Protein AF-A0A480AXV6-F1 (afdb_monomer_lite)

pLDDT: mean 83.49, std 10.88, range [46.16, 96.94]

Radius of gyration: 27.89 Å; chains: 1; bounding box: 75×46×73 Å

Organism: NCBI:txid2315236

Sequence (297 aa):
MNGQPFQVNIETGLTHLRSVLLRDGQALAQDGTALSGTLADHRNHRLQAVLPDGALLEVEAGYAGWWTTAIAVRVDGVLVHESHPGRTIAWPMLAGKGPVTPEALQQLREQEQRDRAQWLRNKPSLIVDIALGLLFFIVSKATGSLTTAALVGAAAGLAVVVVQRFVKLDLLGGLALFGVCTLLLSAGFSLYFEDERMVQLKGSILGTLVAAVILLDALLNRGRYFGARLARYMVGMPVDPQRLALGLAVMGLCMAGLNLLATQLLSKDHWLVYTTFVDAPLALLLMLGVFRFARSG

InterPro domains:
  IPR006008 Inner membrane-spanning protein YciB [PF04279] (128-289)

Foldseek 3Di:
DPPFDKDWDWDDDPFKIKIFIDTPNDTQFIDMFTCDDPRRDFAWTWGWHQDPVRWIKIKTKADQEPVHIWIWIDTNNHTDDIPDPPGDGGDHVCRVPPDCDPVNVVVVVVLVVVLVVLCVQCVLQVVLLVVLVVQLVVQCVVVVDNQRSLVVSQVSLVVVVVVCVVDPGDNNLVPSNVVSVLSNVLSVQVVVDPDPLSVLLSLLVSLLVVLVVLCCCLPVVVQVRPLVSVVSVVRPFAFRSSLLSNLSSVLSNVLSVVSVCCSVPDDPVVSVVCVPPPSVVVSVVSVVVSSVRGGDD

Structure (mmCIF, N/CA/C/O backbone):
data_AF-A0A480AXV6-F1
#
_entry.id   AF-A0A480AXV6-F1
#
loop_
_atom_site.group_PDB
_atom_site.id
_atom_site.type_symbol
_atom_site.label_atom_id
_atom_site.label_alt_id
_atom_site.label_comp_id
_atom_site.label_asym_id
_atom_site.label_entity_id
_atom_site.label_seq_id
_atom_site.pdbx_PDB_ins_code
_atom_site.Cartn_x
_atom_site.Cartn_y
_atom_site.Cartn_z
_atom_site.occupancy
_atom_site.B_iso_or_equiv
_atom_site.auth_seq_id
_atom_site.auth_comp_id
_atom_site.auth_asym_id
_atom_site.auth_atom_id
_atom_site.pdbx_PDB_model_num
ATOM 1 N N . MET A 1 1 ? -48.833 15.257 33.073 1.00 47.19 1 MET A N 1
ATOM 2 C CA . MET A 1 1 ? -47.462 15.404 32.542 1.00 47.19 1 MET A CA 1
ATOM 3 C C . MET A 1 1 ? -47.416 16.677 31.715 1.00 47.19 1 MET A C 1
ATOM 5 O O . MET A 1 1 ? -48.018 16.715 30.651 1.00 47.19 1 MET A O 1
ATOM 9 N N . ASN A 1 2 ? -46.806 17.744 32.236 1.00 48.66 2 ASN A N 1
ATOM 10 C CA . ASN A 1 2 ? -46.629 18.989 31.484 1.00 48.66 2 ASN A CA 1
ATOM 11 C C . ASN A 1 2 ? -45.620 18.708 30.364 1.00 48.66 2 ASN A C 1
ATOM 13 O O . ASN A 1 2 ? -44.460 18.440 30.659 1.00 48.66 2 ASN A O 1
ATOM 17 N N . GLY A 1 3 ? -46.092 18.676 29.113 1.00 60.88 3 GLY A N 1
ATOM 18 C CA . GLY A 1 3 ? -45.361 18.231 27.920 1.00 60.88 3 GLY A CA 1
ATOM 19 C C . GLY A 1 3 ? -44.205 19.142 27.511 1.00 60.88 3 GLY A C 1
ATOM 20 O O . GLY A 1 3 ? -44.250 19.758 26.452 1.00 60.88 3 GLY A O 1
ATOM 21 N N . GLN A 1 4 ? -43.180 19.244 28.353 1.00 71.06 4 GLN A N 1
ATOM 22 C CA . GLN A 1 4 ? -41.954 19.955 28.018 1.00 71.06 4 GLN A CA 1
ATOM 23 C C . GLN A 1 4 ? -41.093 19.111 27.067 1.00 71.06 4 GLN A C 1
ATOM 25 O O . GLN A 1 4 ? -40.867 17.928 27.344 1.00 71.06 4 GLN A O 1
ATOM 30 N N . PRO A 1 5 ? -40.622 19.686 25.947 1.00 84.62 5 PRO A N 1
ATOM 31 C CA . PRO A 1 5 ? -39.850 18.951 24.960 1.00 84.62 5 PRO A CA 1
ATOM 32 C C . PRO A 1 5 ? -38.419 18.704 25.452 1.00 84.62 5 PRO A C 1
ATOM 34 O O . PRO A 1 5 ? -37.713 19.620 25.875 1.00 84.62 5 PRO A O 1
ATOM 37 N N . PHE A 1 6 ? -37.977 17.455 25.336 1.00 89.81 6 PHE A N 1
ATOM 38 C CA . PHE A 1 6 ? -36.568 17.083 25.436 1.00 89.81 6 PHE A CA 1
ATOM 39 C C . PHE A 1 6 ? -35.975 16.995 24.032 1.00 89.81 6 PHE A C 1
ATOM 41 O O . PHE A 1 6 ? -36.642 16.554 23.096 1.00 89.81 6 PHE A O 1
ATOM 48 N N . GLN A 1 7 ? -34.711 17.384 23.891 1.00 92.12 7 GLN A N 1
ATOM 49 C CA . GLN A 1 7 ? -33.986 17.319 22.626 1.00 92.12 7 GLN A CA 1
ATOM 50 C C . GLN A 1 7 ? -32.656 16.598 22.825 1.00 92.12 7 GLN A C 1
ATOM 52 O O . GLN A 1 7 ? -31.937 16.854 23.786 1.00 92.12 7 GLN A O 1
ATOM 57 N N . VAL A 1 8 ? -32.313 15.706 21.898 1.00 92.50 8 VAL A N 1
ATOM 58 C CA . VAL A 1 8 ? -31.016 15.025 21.875 1.00 92.50 8 VAL A CA 1
ATOM 59 C C . VAL A 1 8 ? -30.268 15.495 20.642 1.00 92.50 8 VAL A C 1
ATOM 61 O O . VAL A 1 8 ? -30.690 15.229 19.518 1.00 92.50 8 VAL A O 1
ATOM 64 N N . ASN A 1 9 ? -29.154 16.186 20.852 1.00 94.12 9 ASN A N 1
ATOM 65 C CA . ASN A 1 9 ? -28.273 16.607 19.771 1.00 94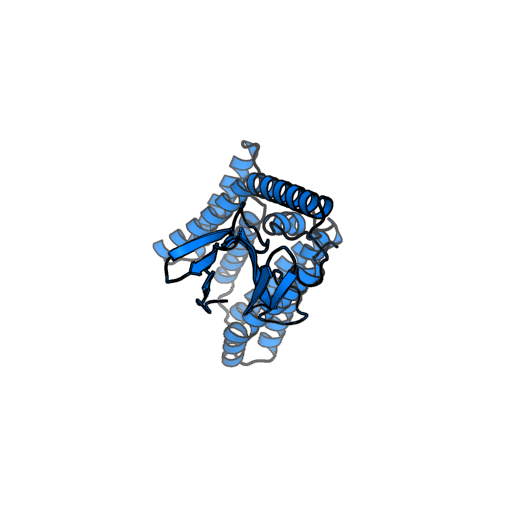.12 9 ASN A CA 1
ATOM 66 C C . ASN A 1 9 ? -27.121 15.620 19.655 1.00 94.12 9 ASN A C 1
ATOM 68 O O . ASN A 1 9 ? -26.453 15.344 20.649 1.00 94.12 9 ASN A O 1
ATOM 72 N N . ILE A 1 10 ? -26.888 15.103 18.449 1.00 91.12 10 ILE A N 1
ATOM 73 C CA . ILE A 1 10 ? -25.766 14.214 18.146 1.00 91.12 10 ILE A CA 1
ATOM 74 C C . ILE A 1 10 ? -24.879 14.911 17.119 1.00 91.12 10 ILE A C 1
ATOM 76 O O . ILE A 1 10 ? -25.276 15.122 15.977 1.00 91.12 10 ILE A O 1
ATOM 80 N N . GLU A 1 11 ? -23.679 15.275 17.544 1.00 89.88 11 GLU A N 1
ATOM 81 C CA . GLU A 1 11 ? -22.649 15.899 16.729 1.00 89.88 11 GLU A CA 1
ATOM 82 C C . GLU A 1 11 ? -21.649 14.830 16.288 1.00 89.88 11 GLU A C 1
ATOM 84 O O . GLU A 1 11 ? -21.099 14.098 17.112 1.00 89.88 11 GLU A O 1
ATOM 89 N N . THR A 1 12 ? -21.428 14.731 14.977 1.00 81.81 12 THR A N 1
ATOM 90 C CA . THR A 1 12 ? -20.484 13.778 14.385 1.00 81.81 12 THR A CA 1
ATOM 91 C C . THR A 1 12 ? -19.358 14.546 13.711 1.00 81.81 12 THR A C 1
ATOM 93 O O . THR A 1 12 ? -19.590 15.273 12.747 1.00 81.81 12 THR A O 1
ATOM 96 N N . GLY A 1 13 ? -18.139 14.377 14.214 1.00 78.31 13 GLY A N 1
ATOM 97 C CA . GLY A 1 13 ? -16.915 14.891 13.611 1.00 78.31 13 GLY A CA 1
ATOM 98 C C . GLY A 1 13 ? -16.083 13.776 12.978 1.00 78.31 13 GLY A C 1
ATOM 99 O O . GLY A 1 13 ? -16.328 12.591 13.184 1.00 78.31 13 GLY A O 1
ATOM 100 N N . LEU A 1 14 ? -15.033 14.153 12.241 1.00 71.75 14 LEU A N 1
ATOM 101 C CA . LEU A 1 14 ? -14.107 13.190 11.620 1.00 71.75 14 LEU A CA 1
ATOM 102 C C . LEU A 1 14 ? -13.395 12.283 12.639 1.00 71.75 14 LEU A C 1
ATOM 104 O O . LEU A 1 14 ? -12.962 11.187 12.297 1.00 71.75 14 LEU A O 1
ATOM 108 N N . THR A 1 15 ? -13.245 12.751 13.878 1.00 77.00 15 THR A N 1
ATOM 109 C CA . THR A 1 15 ? -12.453 12.090 14.926 1.00 77.00 15 THR A CA 1
ATOM 110 C C . THR A 1 15 ? -13.207 11.911 16.238 1.00 77.00 15 THR A C 1
ATOM 112 O O . THR A 1 15 ? -12.644 11.364 17.185 1.00 77.00 15 THR A O 1
ATOM 115 N N . HIS A 1 16 ? -14.460 12.358 16.328 1.00 81.50 16 HIS A N 1
ATOM 116 C CA . HIS A 1 16 ? -15.235 12.329 17.564 1.00 81.50 16 HIS A CA 1
ATOM 117 C C . HIS A 1 16 ? -16.732 12.211 17.287 1.00 81.50 16 HIS A C 1
ATOM 119 O O . HIS A 1 16 ? -17.224 12.645 16.248 1.00 81.50 16 HIS A O 1
ATOM 125 N N . LEU A 1 17 ? -17.450 11.663 18.256 1.00 88.31 17 LEU A N 1
ATOM 126 C CA . LEU A 1 17 ? -18.898 11.716 18.345 1.00 88.31 17 LEU A CA 1
ATOM 127 C C . LEU A 1 17 ? -19.244 12.360 19.684 1.00 88.31 17 LEU A C 1
ATOM 129 O O . LEU A 1 17 ? -18.652 12.017 20.707 1.00 88.31 17 LEU A O 1
ATOM 133 N N . ARG A 1 18 ? -20.223 13.258 19.708 1.00 91.88 18 ARG A N 1
ATOM 134 C CA . ARG A 1 18 ? -20.722 13.862 20.946 1.00 91.88 18 ARG A CA 1
ATOM 135 C C . ARG A 1 18 ? -22.238 13.839 20.956 1.00 91.88 18 ARG A C 1
ATOM 137 O O . ARG A 1 18 ? -22.873 14.099 19.940 1.00 91.88 18 ARG A O 1
ATOM 144 N N . SER A 1 19 ? -22.829 13.544 22.104 1.00 95.12 19 SER A N 1
ATOM 145 C CA . SER A 1 19 ? -24.269 13.647 22.309 1.00 95.12 19 SER A CA 1
ATOM 146 C C . SER A 1 19 ? -24.586 14.505 23.522 1.00 95.12 19 SER A C 1
ATOM 148 O O . SER A 1 19 ? -23.904 14.429 24.541 1.00 95.12 19 SER A O 1
ATOM 150 N N . VAL A 1 20 ? -25.621 15.333 23.404 1.00 95.88 20 VAL A N 1
ATOM 151 C CA . VAL A 1 20 ? -26.075 16.237 24.464 1.00 95.88 20 VAL A CA 1
ATOM 152 C C . VAL A 1 20 ? -27.585 16.111 24.609 1.00 95.88 20 VAL A C 1
ATOM 154 O O . VAL A 1 20 ? -28.316 16.245 23.627 1.00 95.88 20 VAL A O 1
ATOM 157 N N . LEU A 1 21 ? -28.042 15.862 25.835 1.00 95.50 21 LEU A N 1
ATOM 158 C CA . LEU A 1 21 ? -29.449 15.895 26.218 1.00 95.50 21 LEU A CA 1
ATOM 159 C C . LEU A 1 21 ? -29.792 17.302 26.698 1.00 95.50 21 LEU A C 1
ATOM 161 O O . LEU A 1 21 ? -29.168 17.815 27.627 1.00 95.50 21 LEU A O 1
ATOM 165 N N . LEU A 1 22 ? -30.799 17.901 26.080 1.00 93.12 22 LEU A N 1
ATOM 166 C CA . LEU A 1 22 ? -31.266 19.252 26.337 1.00 93.12 22 LEU A CA 1
ATOM 167 C C . LEU A 1 22 ? -32.708 19.232 26.843 1.00 93.12 22 LEU A C 1
ATOM 169 O O . LEU A 1 22 ? -33.541 18.457 26.365 1.00 93.12 22 LEU A O 1
ATOM 173 N N . ARG A 1 23 ? -33.008 20.154 27.754 1.00 90.88 23 ARG A N 1
ATOM 174 C CA . ARG A 1 23 ? -34.365 20.537 28.150 1.00 90.88 23 ARG A CA 1
ATOM 175 C C . ARG A 1 23 ? -34.428 22.053 28.196 1.00 90.88 23 ARG A C 1
ATOM 177 O O . ARG A 1 23 ? -33.586 22.671 28.838 1.00 90.88 23 ARG A O 1
ATOM 184 N N . ASP A 1 24 ? -35.372 22.641 27.467 1.00 86.50 24 ASP A N 1
ATOM 185 C CA . ASP A 1 24 ? -35.516 24.100 27.345 1.00 86.50 24 ASP A CA 1
ATOM 186 C C . ASP A 1 24 ? -34.196 24.811 26.962 1.00 86.50 24 ASP A C 1
ATOM 188 O O . ASP A 1 24 ? -33.863 25.887 27.452 1.00 86.50 24 ASP A O 1
ATOM 192 N N . GLY A 1 25 ? -33.396 24.168 26.101 1.00 83.88 25 GLY A N 1
ATOM 193 C CA . GLY A 1 25 ? -32.090 24.670 25.660 1.00 83.88 25 GLY A CA 1
ATOM 194 C C . GLY A 1 25 ? -30.946 24.511 26.672 1.00 83.88 25 GLY A C 1
ATOM 195 O O . GLY A 1 25 ? -29.802 24.805 26.331 1.00 83.88 25 GLY A O 1
ATOM 196 N N . GLN A 1 26 ? -31.207 24.013 27.883 1.00 88.75 26 GLN A N 1
ATOM 197 C CA . GLN A 1 26 ? -30.180 23.724 28.885 1.00 88.75 26 GLN A CA 1
ATOM 198 C C . GLN A 1 26 ? -29.703 22.275 28.793 1.00 88.75 26 GLN A C 1
ATOM 200 O O . GLN A 1 26 ? -30.509 21.348 28.719 1.00 88.75 26 GLN A O 1
ATOM 205 N N . ALA A 1 27 ? -28.383 22.075 28.817 1.00 90.81 27 ALA A N 1
ATOM 206 C CA . ALA A 1 27 ? -27.777 20.747 28.812 1.00 90.81 27 ALA A CA 1
ATOM 207 C C . ALA A 1 27 ? -27.971 20.060 30.166 1.00 90.81 27 ALA A C 1
ATOM 209 O O . ALA A 1 27 ? -27.462 20.524 31.183 1.00 90.81 27 ALA A O 1
ATOM 210 N N . LEU A 1 28 ? -28.693 18.941 30.157 1.00 92.38 28 LEU A N 1
ATOM 211 C CA . LEU A 1 28 ? -28.903 18.088 31.325 1.00 92.38 28 LEU A CA 1
ATOM 212 C C . LEU A 1 28 ? -27.813 17.025 31.452 1.00 92.38 28 LEU A C 1
ATOM 214 O O . LEU A 1 28 ? -27.396 16.693 32.556 1.00 92.38 28 LEU A O 1
ATOM 218 N N . ALA A 1 29 ? -27.354 16.495 30.319 1.00 93.44 29 ALA A N 1
ATOM 219 C CA . ALA A 1 29 ? -26.309 15.486 30.262 1.00 93.44 29 ALA A CA 1
ATOM 220 C C . ALA A 1 29 ? -25.552 15.568 28.938 1.00 93.44 29 ALA A C 1
ATOM 222 O O . ALA A 1 29 ? -26.098 15.986 27.914 1.00 93.44 29 ALA A O 1
ATOM 223 N N . GLN A 1 30 ? -24.296 15.139 28.955 1.00 94.56 30 GLN A N 1
ATOM 224 C CA . GLN A 1 30 ? -23.458 15.043 27.768 1.00 94.56 30 GLN A CA 1
ATOM 225 C C . GLN A 1 30 ? -22.569 13.808 27.850 1.00 94.56 30 GLN A C 1
ATOM 227 O O . GLN A 1 30 ? -22.116 13.438 28.931 1.00 94.56 30 GLN A O 1
ATOM 232 N N . ASP A 1 31 ? -22.299 13.212 26.699 1.00 92.31 31 ASP A N 1
ATOM 233 C CA . ASP A 1 31 ? -21.390 12.082 26.556 1.00 92.31 31 ASP A CA 1
ATOM 234 C C . ASP A 1 31 ? -20.704 12.158 25.186 1.00 92.31 31 ASP A C 1
ATOM 236 O O . ASP A 1 31 ? -21.198 12.815 24.263 1.00 92.31 31 ASP A O 1
ATOM 240 N N . GLY A 1 32 ? -19.541 11.534 25.049 1.00 88.75 32 GLY A N 1
ATOM 241 C CA . GLY A 1 32 ? -18.783 11.564 23.810 1.00 88.75 32 GLY A CA 1
ATOM 242 C C . GLY A 1 32 ? -17.703 10.500 23.739 1.00 88.75 32 GLY A C 1
ATOM 243 O O . GLY A 1 32 ? -17.169 10.050 24.756 1.00 88.75 32 GLY A O 1
ATOM 244 N N . THR A 1 33 ? -17.358 10.134 22.512 1.00 83.94 33 THR A N 1
ATOM 245 C CA . THR A 1 33 ? -16.282 9.199 22.210 1.00 83.94 33 THR A CA 1
ATOM 246 C C . THR A 1 33 ? -15.347 9.758 21.149 1.00 83.94 33 THR A C 1
ATOM 248 O O . THR A 1 33 ? -15.734 10.550 20.285 1.00 83.94 33 THR A O 1
ATOM 251 N N . ALA A 1 34 ? -14.083 9.340 21.203 1.00 78.81 34 ALA A N 1
ATOM 252 C CA . ALA A 1 34 ? -13.172 9.533 20.087 1.00 78.81 34 ALA A CA 1
ATOM 253 C C . ALA A 1 34 ? -13.399 8.408 19.069 1.00 78.81 34 ALA A C 1
ATOM 255 O O . ALA A 1 34 ? -13.532 7.247 19.438 1.00 78.81 34 ALA A O 1
ATOM 256 N N . LEU A 1 35 ? -13.421 8.740 17.782 1.00 72.00 35 LEU A N 1
ATOM 257 C CA . LEU A 1 35 ? -13.590 7.781 16.684 1.00 72.00 35 LEU A CA 1
ATOM 258 C C . LEU A 1 35 ? -12.256 7.390 16.029 1.00 72.00 35 LEU A C 1
ATOM 260 O O . LEU A 1 35 ? -12.235 6.564 15.120 1.00 72.00 35 LEU A O 1
ATOM 264 N N . SER A 1 36 ? -11.137 7.977 16.467 1.00 62.72 36 SER A N 1
ATOM 265 C CA . SER A 1 36 ? -9.813 7.752 15.879 1.00 62.72 36 SER A CA 1
ATOM 266 C C . SER A 1 36 ? -8.697 7.755 16.925 1.00 62.72 36 SER A C 1
ATOM 268 O O . SER A 1 36 ? -8.765 8.498 17.903 1.00 62.72 36 SER A O 1
ATOM 270 N N . GLY A 1 37 ? -7.623 7.007 16.662 1.00 54.69 37 GLY A N 1
ATOM 271 C CA . GLY A 1 37 ? -6.428 6.956 17.509 1.00 54.69 37 GLY A CA 1
ATOM 272 C C . GLY A 1 37 ? -6.526 5.940 18.651 1.00 54.69 37 GLY A C 1
ATOM 273 O O . GLY A 1 37 ? -7.439 5.125 18.698 1.00 54.69 37 GLY A O 1
ATOM 274 N N . THR A 1 38 ? -5.582 6.001 19.591 1.00 46.16 38 THR A N 1
ATOM 275 C CA . THR A 1 38 ? -5.435 5.057 20.725 1.00 46.16 38 THR A CA 1
ATOM 276 C C . THR A 1 38 ? -6.540 5.160 21.786 1.00 46.16 38 THR A C 1
ATOM 278 O O . THR A 1 38 ? -6.486 4.491 22.810 1.00 46.16 38 THR A O 1
ATOM 281 N N . LEU A 1 39 ? -7.498 6.068 21.593 1.00 49.41 39 LEU A N 1
ATOM 282 C CA . LEU A 1 39 ? -8.659 6.282 22.459 1.00 49.41 39 LEU A CA 1
ATOM 283 C C . LEU A 1 39 ? -9.971 6.023 21.704 1.00 49.41 39 LEU A C 1
ATOM 285 O O . LEU A 1 39 ? -11.023 6.457 22.168 1.00 49.41 39 LEU A O 1
ATOM 289 N N . ALA A 1 40 ? -9.908 5.377 20.531 1.00 65.56 40 ALA A N 1
ATOM 290 C CA . ALA A 1 40 ? -11.092 5.067 19.745 1.00 65.56 40 ALA A CA 1
ATOM 291 C C . ALA A 1 40 ? -12.075 4.224 20.575 1.00 65.56 40 ALA A C 1
ATOM 293 O O . ALA A 1 40 ? -11.765 3.106 20.986 1.00 65.56 40 ALA A O 1
ATOM 294 N N . ASP A 1 41 ? -13.254 4.784 20.824 1.00 71.00 41 ASP A N 1
ATOM 295 C CA . ASP A 1 41 ? -14.323 4.193 21.614 1.00 71.00 41 ASP A CA 1
ATOM 296 C C . ASP A 1 41 ? -15.605 4.210 20.774 1.00 71.00 41 ASP A C 1
ATOM 298 O O . ASP A 1 41 ? -16.082 5.249 20.316 1.00 71.00 41 ASP A O 1
ATOM 302 N N . HIS A 1 42 ? -16.145 3.024 20.516 1.00 77.94 42 HIS A N 1
ATOM 303 C CA . HIS A 1 42 ? -17.317 2.831 19.663 1.00 77.94 42 HIS A CA 1
ATOM 304 C C . HIS A 1 42 ? -18.562 2.445 20.468 1.00 77.94 42 HIS A C 1
ATOM 306 O O . HIS A 1 42 ? -19.528 1.934 19.894 1.00 77.94 42 HIS A O 1
ATOM 312 N N . ARG A 1 43 ? -18.540 2.644 21.794 1.00 84.31 43 ARG A N 1
ATOM 313 C CA . ARG A 1 43 ? -19.713 2.427 22.645 1.00 84.31 43 ARG A CA 1
ATOM 314 C C . ARG A 1 43 ? -20.835 3.407 22.308 1.00 84.31 43 ARG A C 1
ATOM 316 O O . ARG A 1 43 ? -20.601 4.516 21.831 1.00 84.31 43 ARG A O 1
ATOM 323 N N . ASN A 1 44 ? -22.056 3.015 22.652 1.00 88.38 44 ASN A N 1
ATOM 324 C CA . ASN A 1 44 ? -23.178 3.942 22.653 1.00 88.38 44 ASN A CA 1
ATOM 325 C C . ASN A 1 44 ? -22.994 4.988 23.756 1.00 88.38 44 ASN A C 1
ATOM 327 O O . ASN A 1 44 ? -22.503 4.696 24.854 1.00 88.38 44 ASN A O 1
ATOM 331 N N . HIS A 1 45 ? -23.431 6.201 23.463 1.00 91.62 45 HIS A N 1
ATOM 332 C CA . HIS A 1 45 ? -23.498 7.280 24.428 1.00 91.62 45 HIS A CA 1
ATOM 333 C C . HIS A 1 45 ? -24.661 7.049 25.385 1.00 91.62 45 HIS A C 1
ATOM 335 O O . HIS A 1 45 ? -25.743 6.629 24.967 1.00 91.62 45 HIS A O 1
ATOM 341 N N . ARG A 1 46 ? -24.442 7.337 26.668 1.00 92.88 46 ARG A N 1
ATOM 342 C CA . ARG A 1 46 ? -25.466 7.248 27.710 1.00 92.88 46 ARG A CA 1
ATOM 343 C C . ARG A 1 46 ? -25.635 8.604 28.374 1.00 92.88 46 ARG A C 1
ATOM 345 O O . ARG A 1 46 ? -24.713 9.126 28.988 1.00 92.88 46 ARG A O 1
ATOM 352 N N . LEU A 1 47 ? -26.833 9.159 28.252 1.00 94.38 47 LEU A N 1
ATOM 353 C CA . LEU A 1 47 ? -27.207 10.452 28.810 1.00 94.38 47 LEU A CA 1
ATOM 354 C C . LEU A 1 47 ? -28.250 10.201 29.898 1.00 94.38 47 LEU A C 1
ATOM 356 O O . LEU A 1 47 ? -29.315 9.664 29.604 1.00 94.38 47 LEU A O 1
ATOM 360 N N . GLN A 1 48 ? -27.946 10.559 31.143 1.00 94.62 48 GLN A N 1
ATOM 361 C CA . GLN A 1 48 ? -28.831 10.331 32.287 1.00 94.62 48 GLN A CA 1
ATOM 362 C C . GLN A 1 48 ? -29.217 11.657 32.938 1.00 94.62 48 GLN A C 1
ATOM 364 O O . GLN A 1 48 ? -28.360 12.514 33.146 1.00 94.62 48 GLN A O 1
ATOM 369 N N . ALA A 1 49 ? -30.494 11.823 33.274 1.00 92.69 49 ALA A N 1
ATOM 370 C CA . ALA A 1 49 ? -30.998 12.988 33.991 1.00 92.69 49 ALA A CA 1
ATOM 371 C C . ALA A 1 49 ? -32.130 12.589 34.943 1.00 92.69 49 ALA A C 1
ATOM 373 O O . ALA A 1 49 ? -32.927 11.709 34.633 1.00 92.69 49 ALA A O 1
ATOM 374 N N . VAL A 1 50 ? -32.228 13.260 36.090 1.00 91.12 50 VAL A N 1
ATOM 375 C CA . VAL A 1 50 ? -33.351 13.082 37.020 1.00 91.12 50 VAL A CA 1
ATOM 376 C C . VAL A 1 50 ? -34.449 14.083 36.661 1.00 91.12 50 VAL A C 1
ATOM 378 O O . VAL A 1 50 ? -34.193 15.282 36.524 1.00 91.12 50 VAL A O 1
ATOM 381 N N . LEU A 1 51 ? -35.666 13.587 36.468 1.00 87.75 51 LEU A N 1
ATOM 382 C CA . LEU A 1 51 ? -36.849 14.384 36.168 1.00 87.75 51 LEU A CA 1
ATOM 383 C C . LEU A 1 51 ? -37.393 15.068 37.441 1.00 87.75 51 LEU A C 1
ATOM 385 O O . LEU A 1 51 ? -37.071 14.655 38.554 1.00 87.75 51 LEU A O 1
ATOM 389 N N . PRO A 1 52 ? -38.221 16.127 37.326 1.00 84.06 52 PRO A N 1
ATOM 390 C CA . PRO A 1 52 ? -38.741 16.854 38.493 1.00 84.06 52 PRO A CA 1
ATOM 391 C C . PRO A 1 52 ? -39.611 16.016 39.435 1.00 84.06 52 PRO A C 1
ATOM 393 O O . PRO A 1 52 ? -39.782 16.380 40.593 1.00 84.06 52 PRO A O 1
ATOM 396 N N . ASP A 1 53 ? -40.188 14.929 38.929 1.00 85.38 53 ASP A N 1
ATOM 397 C CA . ASP A 1 53 ? -40.973 13.946 39.678 1.00 85.38 53 ASP A CA 1
ATOM 398 C C . ASP A 1 53 ? -40.101 12.860 40.336 1.00 85.38 53 ASP A C 1
ATOM 400 O O . ASP A 1 53 ? -40.627 11.973 41.004 1.00 85.38 53 ASP A O 1
ATOM 404 N N . GLY A 1 54 ? -38.775 12.948 40.189 1.00 86.69 54 GLY A N 1
ATOM 405 C CA . GLY A 1 54 ? -37.805 12.009 40.748 1.00 86.69 54 GLY A CA 1
ATOM 406 C C . GLY A 1 54 ? -37.506 10.805 39.856 1.00 86.69 54 GLY A C 1
ATOM 407 O O . GLY A 1 54 ? -36.607 10.037 40.195 1.00 86.69 54 GLY A O 1
ATOM 408 N N . ALA A 1 55 ? -38.198 10.651 38.724 1.00 89.31 55 ALA A N 1
ATOM 409 C CA . ALA A 1 55 ? -37.949 9.561 37.789 1.00 89.31 55 ALA A CA 1
ATOM 410 C C . ALA A 1 55 ? -36.593 9.720 37.079 1.00 89.31 55 ALA A C 1
ATOM 412 O O . ALA A 1 55 ? -36.154 10.832 36.764 1.00 89.31 55 ALA A O 1
ATOM 413 N N . LEU A 1 56 ? -35.922 8.606 36.792 1.00 92.19 56 LEU A N 1
ATOM 414 C CA . LEU A 1 56 ? -34.659 8.586 36.061 1.00 92.19 56 LEU A CA 1
ATOM 415 C C . LEU A 1 56 ? -34.921 8.509 34.555 1.00 92.19 56 LEU A C 1
ATOM 417 O O . LEU A 1 56 ? -35.416 7.502 34.056 1.00 92.19 56 LEU A O 1
ATOM 421 N N . LEU A 1 57 ? -34.533 9.548 33.820 1.00 93.62 57 LEU A N 1
ATOM 422 C CA . LEU A 1 57 ? -34.497 9.556 32.361 1.00 93.62 57 LEU A CA 1
ATOM 423 C C . LEU A 1 57 ? -33.132 9.062 31.877 1.00 93.62 57 LEU A C 1
ATOM 425 O O . LEU A 1 57 ? -32.103 9.668 32.178 1.00 93.62 57 LEU A O 1
ATOM 429 N N . GLU A 1 58 ? -33.131 8.017 31.060 1.00 95.00 58 GLU A N 1
ATOM 430 C CA . GLU A 1 58 ? -31.948 7.513 30.370 1.00 95.00 58 GLU A CA 1
ATOM 431 C C . GLU A 1 58 ? -32.144 7.579 28.856 1.00 95.00 58 GLU A C 1
ATOM 433 O O . GLU A 1 58 ? -33.130 7.076 28.317 1.00 95.00 58 GLU A O 1
ATOM 438 N N . VAL A 1 59 ? -31.177 8.157 28.150 1.00 94.44 59 VAL A N 1
ATOM 439 C CA . VAL A 1 59 ? -31.114 8.142 26.690 1.00 94.44 59 VAL A CA 1
ATOM 440 C C . VAL A 1 59 ? -29.852 7.419 26.257 1.00 94.44 59 VAL A C 1
ATOM 442 O O . VAL A 1 59 ? -28.734 7.833 26.565 1.00 94.44 59 VAL A O 1
ATOM 445 N N . GLU A 1 60 ? -30.042 6.351 25.499 1.00 93.62 60 GLU A N 1
ATOM 446 C CA . GLU A 1 60 ? -28.986 5.664 24.774 1.00 93.62 60 GLU A CA 1
ATOM 447 C C . GLU A 1 60 ? -28.938 6.212 23.348 1.00 93.62 60 GLU A C 1
ATOM 449 O O . GLU A 1 60 ? -29.954 6.190 22.657 1.00 93.62 60 GLU A O 1
ATOM 454 N N . ALA A 1 61 ? -27.782 6.710 22.908 1.00 91.88 61 ALA A N 1
ATOM 455 C CA . ALA A 1 61 ? -27.594 7.283 21.578 1.00 91.88 61 ALA A CA 1
ATOM 456 C C . ALA A 1 61 ? -26.405 6.633 20.860 1.00 91.88 61 ALA A C 1
ATOM 458 O O . ALA A 1 61 ? -25.335 6.447 21.437 1.00 91.88 61 ALA A O 1
ATOM 459 N N . GLY A 1 62 ? -26.574 6.294 19.586 1.00 88.00 62 GLY A N 1
ATOM 460 C CA . GLY A 1 62 ? -25.530 5.637 18.801 1.00 88.00 62 GLY A CA 1
ATOM 461 C C . GLY A 1 62 ? -25.930 5.459 17.343 1.00 88.00 62 GLY A C 1
ATOM 462 O O . GLY A 1 62 ? -26.793 6.173 16.839 1.00 88.00 62 GLY A O 1
ATOM 463 N N . TYR A 1 63 ? -25.305 4.514 16.645 1.00 86.19 63 TYR A N 1
ATOM 464 C CA . TYR A 1 63 ? -25.562 4.274 15.222 1.00 86.19 63 TYR A CA 1
ATOM 465 C C . TYR A 1 63 ? -26.713 3.288 15.005 1.00 86.19 63 TYR A C 1
ATOM 467 O O . TYR A 1 63 ? -26.828 2.286 15.702 1.00 86.19 63 TYR A O 1
ATOM 475 N N . ALA A 1 64 ? -27.540 3.560 13.997 1.00 84.44 64 ALA A N 1
ATOM 476 C CA . ALA A 1 64 ? -28.549 2.637 13.458 1.00 84.44 64 ALA A CA 1
ATOM 477 C C . ALA A 1 64 ? -28.103 2.005 12.123 1.00 84.44 64 ALA A C 1
ATOM 479 O O . ALA A 1 64 ? -28.712 1.055 11.622 1.00 84.44 64 ALA A O 1
ATOM 480 N N . GLY A 1 65 ? -27.056 2.576 11.519 1.00 78.75 65 GLY A N 1
ATOM 481 C CA . GLY A 1 65 ? -26.501 2.219 10.221 1.00 78.75 65 GLY A CA 1
ATOM 482 C C . GLY A 1 65 ? -25.282 3.083 9.896 1.00 78.75 65 GLY A C 1
ATOM 483 O O . GLY A 1 65 ? -24.866 3.906 10.705 1.00 78.75 65 GLY A O 1
ATOM 484 N N . TRP A 1 66 ? -24.708 2.906 8.706 1.00 75.19 66 TRP A N 1
ATOM 485 C CA . TRP A 1 66 ? -23.489 3.611 8.269 1.00 75.19 66 TRP A CA 1
ATOM 486 C C . TRP A 1 66 ? -23.612 5.135 8.203 1.00 75.19 66 TRP A C 1
ATOM 488 O O . TRP A 1 66 ? -22.604 5.826 8.284 1.00 75.19 66 TRP A O 1
ATOM 498 N N . TRP A 1 67 ? -24.835 5.648 8.084 1.00 80.31 67 TRP A N 1
ATOM 499 C CA . TRP A 1 67 ? -25.107 7.067 7.844 1.00 80.31 67 TRP A CA 1
ATOM 500 C C . TRP A 1 67 ? -26.157 7.649 8.788 1.00 80.31 67 TRP A C 1
ATOM 502 O O . TRP A 1 67 ? -26.558 8.797 8.637 1.00 80.31 67 TRP A O 1
ATOM 512 N N . THR A 1 68 ? -26.653 6.848 9.730 1.00 86.69 68 THR A N 1
ATOM 513 C CA . THR A 1 68 ? -27.836 7.180 10.527 1.00 86.69 68 THR A CA 1
ATOM 514 C C . THR A 1 68 ? -27.592 6.865 11.988 1.00 86.69 68 THR A C 1
ATOM 516 O O . THR A 1 68 ? -27.103 5.780 12.318 1.00 86.69 68 THR A O 1
ATOM 519 N N . THR A 1 69 ? -27.992 7.781 12.861 1.00 88.62 69 THR A N 1
ATOM 520 C CA . THR A 1 69 ? -27.979 7.603 14.311 1.00 88.62 69 THR A CA 1
ATOM 521 C C . THR A 1 69 ? -29.374 7.260 14.830 1.00 88.62 69 THR A C 1
ATOM 523 O O . THR A 1 69 ? -30.388 7.559 14.199 1.00 88.62 69 THR A O 1
ATOM 526 N N . ALA A 1 70 ? -29.426 6.591 15.975 1.00 90.81 70 ALA A N 1
ATOM 527 C CA . ALA A 1 70 ? -30.653 6.240 16.671 1.00 90.81 70 ALA A CA 1
ATOM 528 C C . ALA A 1 70 ? -30.546 6.567 18.156 1.00 90.81 70 ALA A C 1
ATOM 530 O O . ALA A 1 70 ? -29.448 6.655 18.713 1.00 90.81 70 ALA A O 1
ATOM 531 N N . ILE A 1 71 ? -31.717 6.716 18.774 1.00 93.38 71 ILE A N 1
ATOM 532 C CA . ILE A 1 71 ? -31.865 6.871 20.212 1.00 93.38 71 ILE A CA 1
ATOM 533 C C . ILE A 1 71 ? -32.907 5.893 20.748 1.00 93.38 71 ILE A C 1
ATOM 535 O O . ILE A 1 71 ? -33.905 5.610 20.077 1.00 93.38 71 ILE A O 1
ATOM 539 N N . ALA A 1 72 ? -32.681 5.428 21.970 1.00 94.12 72 ALA A N 1
ATOM 540 C CA . ALA A 1 72 ? -33.661 4.733 22.791 1.00 94.12 72 ALA A CA 1
ATOM 541 C C . ALA A 1 72 ? -33.767 5.461 24.133 1.00 94.12 72 ALA A C 1
ATOM 543 O O . ALA A 1 72 ? -32.756 5.741 24.778 1.00 94.12 72 ALA A O 1
ATOM 544 N N . VAL A 1 73 ? -34.991 5.787 24.538 1.00 93.69 73 VAL A N 1
ATOM 545 C CA . VAL A 1 73 ? -35.292 6.576 25.734 1.00 93.69 73 VAL A CA 1
ATOM 546 C C . VAL A 1 73 ? -36.025 5.701 26.734 1.00 93.69 73 VAL A C 1
ATOM 548 O O . VAL A 1 73 ? -37.052 5.098 26.408 1.00 93.69 73 VAL A O 1
ATOM 551 N N . ARG A 1 74 ? -35.513 5.654 27.961 1.00 94.06 74 ARG A N 1
ATOM 552 C CA . ARG A 1 74 ? -36.078 4.899 29.075 1.00 94.06 74 ARG A CA 1
ATOM 553 C C . ARG A 1 74 ? -36.369 5.832 30.243 1.00 94.06 74 ARG A C 1
ATOM 555 O O . ARG A 1 74 ? -35.581 6.730 30.519 1.00 94.06 74 ARG A O 1
ATOM 562 N N . VAL A 1 75 ? -37.491 5.615 30.916 1.00 92.88 75 VAL A N 1
ATOM 563 C CA . VAL A 1 75 ? -37.846 6.289 32.171 1.00 92.88 75 VAL A CA 1
ATOM 564 C C . VAL A 1 75 ? -38.000 5.211 33.232 1.00 92.88 75 VAL A C 1
ATOM 566 O O . VAL A 1 75 ? -38.771 4.275 33.035 1.00 92.88 75 VAL A O 1
ATOM 569 N N . ASP A 1 76 ? -37.202 5.286 34.296 1.00 90.88 76 ASP A N 1
ATOM 570 C CA . ASP A 1 76 ? -37.098 4.255 35.341 1.00 90.88 76 ASP A CA 1
ATOM 571 C C . ASP A 1 76 ? -36.889 2.841 34.767 1.00 90.88 76 ASP A C 1
ATOM 573 O O . ASP A 1 76 ? -37.472 1.849 35.203 1.00 90.88 76 ASP A O 1
ATOM 577 N N . GLY A 1 77 ? -36.067 2.752 33.717 1.00 87.69 77 GLY A N 1
ATOM 578 C CA . GLY A 1 77 ? -35.768 1.507 33.006 1.00 87.69 77 GLY A CA 1
ATOM 579 C C . GLY A 1 77 ? -36.845 1.047 32.014 1.00 87.69 77 GLY A C 1
ATOM 580 O O . GLY A 1 77 ? -36.578 0.149 31.213 1.00 87.69 77 GLY A O 1
ATOM 581 N N . VAL A 1 78 ? -38.025 1.674 31.988 1.00 92.12 78 VAL A N 1
ATOM 582 C CA . VAL A 1 78 ? -39.096 1.362 31.032 1.00 92.12 78 VAL A CA 1
ATOM 583 C C . VAL A 1 78 ? -38.862 2.114 29.729 1.00 92.12 78 VAL A C 1
ATOM 585 O O . VAL A 1 78 ? -38.737 3.335 29.721 1.00 92.12 78 VAL A O 1
ATOM 588 N N . LEU A 1 79 ? -38.819 1.393 28.609 1.00 90.38 79 LEU A N 1
ATOM 589 C CA . LEU A 1 79 ? -38.687 1.982 27.277 1.00 90.38 79 LEU A CA 1
ATOM 590 C C . LEU A 1 79 ? -39.935 2.802 26.925 1.00 90.38 79 LEU A C 1
ATOM 592 O O . LEU A 1 79 ? -41.028 2.253 26.814 1.00 90.38 79 LEU A O 1
ATOM 596 N N . VAL A 1 80 ? -39.755 4.108 26.728 1.00 92.50 80 VAL A N 1
ATOM 597 C CA . VAL A 1 80 ? -40.842 5.045 26.394 1.00 92.50 80 VAL A CA 1
ATOM 598 C C . VAL A 1 80 ? -40.771 5.545 24.954 1.00 92.50 80 VAL A C 1
ATOM 600 O O . VAL A 1 80 ? -41.789 5.956 24.401 1.00 92.50 80 VAL A O 1
ATOM 603 N N . HIS A 1 81 ? -39.589 5.518 24.330 1.00 90.81 81 HIS A N 1
ATOM 604 C CA . HIS A 1 81 ? -39.418 5.945 22.943 1.00 90.81 81 HIS A CA 1
ATOM 605 C C . HIS A 1 81 ? -38.210 5.283 22.274 1.00 90.81 81 HIS A C 1
ATOM 607 O O . HIS A 1 81 ? -37.144 5.160 22.875 1.00 90.81 81 HIS A O 1
ATOM 613 N N . GLU A 1 82 ? -38.360 4.942 20.996 1.00 92.31 82 GLU A N 1
ATOM 614 C CA . GLU A 1 82 ? -37.271 4.557 20.099 1.00 92.31 82 GLU A CA 1
ATOM 615 C C . GLU A 1 82 ? -37.418 5.325 18.792 1.00 92.31 82 GLU A C 1
ATOM 617 O O . GLU A 1 82 ? -38.499 5.345 18.202 1.00 92.31 82 GLU A O 1
ATOM 622 N N . SER A 1 83 ? -36.327 5.912 18.298 1.00 91.38 83 SER A N 1
ATOM 623 C CA . SER A 1 83 ? -36.369 6.548 16.978 1.00 91.38 83 SER A CA 1
ATOM 624 C C . SER A 1 83 ? -36.389 5.526 15.840 1.00 91.38 83 SER A C 1
ATOM 626 O O . SER A 1 83 ? -36.899 5.818 14.762 1.00 91.38 83 SER A O 1
ATOM 628 N N . HIS A 1 84 ? -35.853 4.324 16.077 1.00 87.69 84 HIS A N 1
ATOM 629 C CA . HIS A 1 84 ? -35.797 3.228 15.109 1.00 87.69 84 HIS A CA 1
ATOM 630 C C . HIS A 1 84 ? -36.237 1.912 15.774 1.00 87.69 84 HIS A C 1
ATOM 632 O O . HIS A 1 84 ? -35.383 1.149 16.232 1.00 87.69 84 HIS A O 1
ATOM 638 N N . PRO A 1 85 ? -37.553 1.635 15.837 1.00 86.19 85 PRO A N 1
ATOM 639 C CA . PRO A 1 85 ? -38.084 0.472 16.543 1.00 86.19 85 PRO A CA 1
ATOM 640 C C . PRO A 1 85 ? -37.476 -0.852 16.071 1.00 86.19 85 PRO A C 1
ATOM 642 O O . PRO A 1 85 ? -37.384 -1.117 14.869 1.00 86.19 85 PRO A O 1
ATOM 645 N N . GLY A 1 86 ? -37.056 -1.690 17.022 1.00 78.00 86 GLY A N 1
ATOM 646 C CA . GLY A 1 86 ? -36.509 -3.027 16.752 1.00 78.00 86 GLY A CA 1
ATOM 647 C C . GLY A 1 86 ? -35.111 -3.059 16.116 1.00 78.00 86 GLY A C 1
ATOM 648 O O . GLY A 1 86 ? -34.630 -4.135 15.754 1.00 78.00 86 GLY A O 1
ATOM 649 N N . ARG A 1 87 ? -34.435 -1.912 15.968 1.00 79.19 87 ARG A N 1
ATOM 650 C CA . ARG A 1 87 ? -33.040 -1.838 15.505 1.00 79.19 87 ARG A CA 1
ATOM 651 C C . ARG A 1 87 ? -32.092 -1.791 16.698 1.00 79.19 87 ARG A C 1
ATOM 653 O O . ARG A 1 87 ? -32.251 -0.976 17.599 1.00 79.19 87 ARG A O 1
ATOM 660 N N . THR A 1 88 ? -31.048 -2.617 16.672 1.00 80.50 88 THR A N 1
ATOM 661 C CA . THR A 1 88 ? -29.953 -2.511 17.643 1.00 80.50 88 THR A CA 1
ATOM 662 C C . THR A 1 88 ? -29.167 -1.226 17.397 1.00 80.50 88 THR A C 1
ATOM 664 O O . THR A 1 88 ? -28.645 -1.022 16.301 1.00 80.50 88 THR A O 1
ATOM 667 N N . ILE A 1 89 ? -29.059 -0.384 18.424 1.00 84.62 89 ILE A N 1
ATOM 668 C CA . ILE A 1 89 ? -28.194 0.795 18.410 1.00 84.62 89 ILE A CA 1
ATOM 669 C C . ILE A 1 89 ? -26.763 0.306 18.639 1.00 84.62 89 ILE A C 1
ATOM 671 O O . ILE A 1 89 ? -26.443 -0.174 19.722 1.00 84.62 89 ILE A O 1
ATOM 675 N N . ALA A 1 90 ? -25.923 0.346 17.610 1.00 80.00 90 ALA A N 1
ATOM 676 C CA . ALA A 1 90 ? -24.522 -0.057 17.681 1.00 80.00 90 ALA A CA 1
ATOM 677 C C . ALA A 1 90 ? -23.758 0.443 16.453 1.00 80.00 90 ALA A C 1
ATOM 679 O O . ALA A 1 90 ? -24.317 0.561 15.361 1.00 80.00 90 ALA A O 1
ATOM 680 N N . TRP A 1 91 ? -22.450 0.667 16.604 1.00 74.44 91 TRP A N 1
ATOM 681 C CA . TRP A 1 91 ? -21.571 0.960 15.469 1.00 74.44 91 TRP A CA 1
ATOM 682 C C . TRP A 1 91 ? -21.736 -0.100 14.358 1.00 74.44 91 TRP A C 1
ATOM 684 O O . TRP A 1 91 ? -21.721 -1.287 14.674 1.00 74.44 91 TRP A O 1
ATOM 694 N N . PRO A 1 92 ? -21.836 0.250 13.061 1.00 70.81 92 PRO A N 1
ATOM 695 C CA . PRO A 1 92 ? -22.184 -0.701 11.993 1.00 70.81 92 PRO A CA 1
ATOM 696 C C . PRO A 1 92 ? -21.236 -1.896 11.844 1.00 70.81 92 PRO A C 1
ATOM 698 O O . PRO A 1 92 ? -21.660 -2.971 11.438 1.00 70.81 92 PRO A O 1
ATOM 701 N N . MET A 1 93 ? -19.954 -1.739 12.194 1.00 66.38 93 MET A N 1
ATOM 702 C CA . MET A 1 93 ? -18.987 -2.854 12.196 1.00 66.38 93 MET A CA 1
ATOM 703 C C . MET A 1 93 ? -19.111 -3.771 13.427 1.00 66.38 93 MET A C 1
ATOM 705 O O . MET A 1 93 ? -18.522 -4.856 13.464 1.00 66.38 93 MET A O 1
ATOM 709 N N . LEU A 1 94 ? -19.854 -3.317 14.438 1.00 62.50 94 LEU A N 1
ATOM 710 C CA . LEU A 1 94 ? -20.250 -4.054 15.636 1.00 62.50 94 LEU A CA 1
ATOM 711 C C . LEU A 1 94 ? -21.711 -4.527 15.551 1.00 62.50 94 LEU A C 1
ATOM 713 O O . LEU A 1 94 ? -22.082 -5.448 16.268 1.00 62.50 94 LEU A O 1
ATOM 717 N N . ALA A 1 95 ? -22.528 -3.960 14.658 1.00 53.97 95 ALA A N 1
ATOM 718 C CA . ALA A 1 95 ? -23.906 -4.373 14.431 1.00 53.97 95 ALA A CA 1
ATOM 719 C C . ALA A 1 95 ? -23.948 -5.840 13.964 1.00 53.97 95 ALA A C 1
ATOM 721 O O . ALA A 1 95 ? -23.405 -6.196 12.920 1.00 53.97 95 ALA A O 1
ATOM 722 N N . GLY A 1 96 ? -24.557 -6.708 14.776 1.00 52.44 96 GLY A N 1
ATOM 723 C CA . GLY A 1 96 ? -24.597 -8.161 14.558 1.00 52.44 96 GLY A CA 1
ATOM 724 C C . GLY A 1 96 ? -23.517 -8.952 15.303 1.00 52.44 96 GLY A C 1
ATOM 725 O O . GLY A 1 96 ? -23.605 -10.176 15.377 1.00 52.44 96 GLY A O 1
ATOM 726 N N . LYS A 1 97 ? -22.535 -8.280 15.914 1.00 50.94 97 LYS A N 1
ATOM 727 C CA . LYS A 1 97 ? -21.714 -8.864 16.978 1.00 50.94 97 LYS A CA 1
ATOM 728 C C . LYS A 1 97 ? -22.460 -8.597 18.284 1.00 50.94 97 LYS A C 1
ATOM 730 O O . LYS A 1 97 ? -22.941 -7.488 18.498 1.00 50.94 97 LYS A O 1
ATOM 735 N N . GLY A 1 98 ? -22.638 -9.624 19.112 1.00 52.50 98 GLY A N 1
ATOM 736 C CA . GLY A 1 98 ? -23.278 -9.477 20.422 1.00 52.50 98 GLY A CA 1
ATOM 737 C C . GLY A 1 98 ? -22.576 -8.428 21.303 1.00 52.50 98 GLY A C 1
ATOM 738 O O . GLY A 1 98 ? -21.571 -7.845 20.886 1.00 52.50 98 GLY A O 1
ATOM 739 N N . PRO A 1 99 ? -23.073 -8.178 22.528 1.00 55.28 99 PRO A N 1
ATOM 740 C CA . PRO A 1 99 ? -22.414 -7.264 23.459 1.00 55.28 99 PRO A CA 1
ATOM 741 C C . PRO A 1 99 ? -20.916 -7.575 23.533 1.00 55.28 99 PRO A C 1
ATOM 743 O O . PRO A 1 99 ? -20.529 -8.740 23.629 1.00 55.28 99 PRO A O 1
ATOM 746 N N . VAL A 1 100 ? -20.082 -6.534 23.436 1.00 58.16 100 VAL A N 1
ATOM 747 C CA . VAL A 1 100 ? -18.624 -6.680 23.473 1.00 58.16 100 VAL A CA 1
ATOM 748 C C . VAL A 1 100 ? -18.256 -7.363 24.786 1.00 58.16 100 VAL A C 1
ATOM 750 O O . VAL A 1 100 ? -18.409 -6.786 25.862 1.00 58.16 100 VAL A O 1
ATOM 753 N N . THR A 1 101 ? -17.818 -8.616 24.700 1.00 62.06 101 THR A N 1
ATOM 754 C CA . THR A 1 101 ? -17.438 -9.382 25.882 1.00 62.06 101 THR A CA 1
ATOM 755 C C . THR A 1 101 ? -16.132 -8.829 26.459 1.00 62.06 101 THR A C 1
ATOM 757 O O . THR A 1 101 ? -15.312 -8.271 25.719 1.00 62.06 101 THR A O 1
ATOM 760 N N . PRO A 1 102 ? -15.884 -8.996 27.770 1.00 63.72 102 PRO A N 1
ATOM 761 C CA . PRO A 1 102 ? -14.589 -8.672 28.369 1.00 63.72 102 PRO A CA 1
ATOM 762 C C . PRO A 1 102 ? -13.414 -9.334 27.628 1.00 63.72 102 PRO A C 1
ATOM 764 O O . PRO A 1 102 ? -12.365 -8.718 27.453 1.00 63.72 102 PRO A O 1
ATOM 767 N N . GLU A 1 103 ? -13.624 -10.549 27.114 1.00 68.44 103 GLU A N 1
ATOM 768 C CA . GLU A 1 103 ? -12.663 -11.295 26.295 1.00 68.44 103 GLU A CA 1
ATOM 769 C C . GLU A 1 103 ? -12.379 -10.609 24.951 1.00 68.44 103 GLU A C 1
ATOM 771 O O . GLU A 1 103 ? -11.221 -10.471 24.562 1.00 68.44 103 GLU A O 1
ATOM 776 N N . ALA A 1 104 ? -13.409 -10.111 24.256 1.00 64.81 104 ALA A N 1
ATOM 777 C CA . ALA A 1 104 ? -13.240 -9.376 23.002 1.00 64.81 104 ALA A CA 1
ATOM 778 C C . ALA A 1 104 ? -12.489 -8.049 23.214 1.00 64.81 104 ALA A C 1
ATOM 780 O O . ALA A 1 104 ? -11.623 -7.691 22.418 1.00 64.81 104 ALA A O 1
ATOM 781 N N . LEU A 1 105 ? -12.762 -7.340 24.315 1.00 65.12 105 LEU A N 1
ATOM 782 C CA . LEU A 1 105 ? -12.002 -6.150 24.722 1.00 65.12 105 LEU A CA 1
ATOM 783 C C . LEU A 1 105 ? -10.531 -6.475 24.991 1.00 65.12 105 LEU A C 1
ATOM 785 O O . LEU A 1 105 ? -9.647 -5.706 24.611 1.00 65.12 105 LEU A O 1
ATOM 789 N N . GLN A 1 106 ? -10.262 -7.607 25.636 1.00 70.25 106 GLN A N 1
ATOM 790 C CA . GLN A 1 106 ? -8.903 -8.048 25.912 1.00 70.25 106 GLN A CA 1
ATOM 791 C C . GLN A 1 106 ? -8.154 -8.403 24.619 1.00 70.25 106 GLN A C 1
ATOM 793 O O . GLN A 1 106 ? -7.042 -7.922 24.420 1.00 70.25 106 GLN A O 1
ATOM 798 N N . GLN A 1 107 ? -8.793 -9.123 23.692 1.00 68.06 107 GLN A N 1
ATOM 799 C CA . GLN A 1 107 ? -8.228 -9.432 22.373 1.00 68.06 107 GLN A CA 1
ATOM 800 C C . GLN A 1 107 ? -7.907 -8.173 21.558 1.00 68.06 107 GLN A C 1
ATOM 802 O O . GLN A 1 107 ? -6.849 -8.099 20.934 1.00 68.06 107 GLN A O 1
ATOM 807 N N . LEU A 1 108 ? -8.785 -7.164 21.591 1.00 66.38 108 LEU A N 1
ATOM 808 C CA . LEU A 1 108 ? -8.554 -5.878 20.926 1.00 66.38 108 LEU A CA 1
ATOM 809 C C . LEU A 1 108 ? -7.353 -5.139 21.530 1.00 66.38 108 LEU A C 1
ATOM 811 O O . LEU A 1 108 ? -6.500 -4.661 20.786 1.00 66.38 108 LEU A O 1
ATOM 815 N N . ARG A 1 109 ? -7.229 -5.106 22.864 1.00 70.38 109 ARG A N 1
ATOM 816 C CA . ARG A 1 109 ? -6.062 -4.513 23.545 1.00 70.38 109 ARG A CA 1
ATOM 817 C C . ARG A 1 109 ? -4.769 -5.260 23.224 1.00 70.38 109 ARG A C 1
ATOM 819 O O . ARG A 1 109 ? -3.740 -4.635 22.987 1.00 70.38 109 ARG A O 1
ATOM 826 N N . GLU A 1 110 ? -4.804 -6.589 23.196 1.00 73.50 110 GLU A N 1
ATOM 827 C CA . GLU A 1 110 ? -3.652 -7.419 22.825 1.00 73.50 110 GLU A CA 1
ATOM 828 C C . GLU A 1 110 ? -3.253 -7.223 21.358 1.00 73.50 110 GLU A C 1
ATOM 830 O O . GLU A 1 110 ? -2.069 -7.237 21.018 1.00 73.50 110 GLU A O 1
ATOM 835 N N . GLN A 1 111 ? -4.226 -7.043 20.464 1.00 69.31 111 GLN A N 1
ATOM 836 C CA . GLN A 1 111 ? -3.974 -6.698 19.069 1.00 69.31 111 GLN A CA 1
ATOM 837 C C . GLN A 1 111 ? -3.341 -5.306 18.951 1.00 69.31 111 GLN A C 1
ATOM 839 O O . GLN A 1 111 ? -2.299 -5.170 18.316 1.00 69.31 111 GLN A O 1
ATOM 844 N N . GLU A 1 112 ? -3.882 -4.305 19.643 1.00 69.31 112 GLU A N 1
ATOM 845 C CA . GLU A 1 112 ? -3.352 -2.939 19.643 1.00 69.31 112 GLU A CA 1
ATOM 846 C C . GLU A 1 112 ? -1.916 -2.873 20.190 1.00 69.31 112 GLU A C 1
ATOM 848 O O . GLU A 1 112 ? -1.047 -2.205 19.625 1.00 69.31 112 GLU A O 1
ATOM 853 N N . GLN A 1 113 ? -1.623 -3.605 21.268 1.00 76.88 113 GLN A N 1
ATOM 854 C CA . GLN A 1 113 ? -0.269 -3.693 21.815 1.00 76.88 113 GLN A CA 1
ATOM 855 C C . GLN A 1 113 ? 0.709 -4.329 20.820 1.00 76.88 113 GLN A C 1
ATOM 857 O O . GLN A 1 113 ? 1.835 -3.840 20.671 1.00 76.88 113 GLN A O 1
ATOM 862 N N . ARG A 1 114 ? 0.284 -5.383 20.109 1.00 76.00 114 ARG A N 1
ATOM 863 C CA . ARG A 1 114 ? 1.080 -6.016 19.045 1.00 76.00 114 ARG A CA 1
ATOM 864 C C . ARG A 1 114 ? 1.337 -5.051 17.889 1.00 76.00 114 ARG A C 1
ATOM 866 O O . ARG A 1 114 ? 2.490 -4.906 17.478 1.00 76.00 114 ARG A O 1
ATOM 873 N N . ASP A 1 115 ? 0.309 -4.343 17.432 1.00 73.06 115 ASP A N 1
ATOM 874 C CA . ASP A 1 115 ? 0.408 -3.346 16.363 1.00 73.06 115 ASP A CA 1
ATOM 875 C C . ASP A 1 115 ? 1.349 -2.197 16.750 1.00 73.06 115 ASP A C 1
ATOM 877 O O . ASP A 1 115 ? 2.219 -1.793 15.972 1.00 73.06 115 ASP A O 1
ATOM 881 N N . ARG A 1 116 ? 1.260 -1.715 17.995 1.00 75.50 116 ARG A N 1
ATOM 882 C CA . ARG A 1 116 ? 2.144 -0.670 18.524 1.00 75.50 116 ARG A CA 1
ATOM 883 C C . ARG A 1 116 ? 3.596 -1.136 18.615 1.00 75.50 116 ARG A C 1
ATOM 885 O O . ARG A 1 116 ? 4.503 -0.382 18.253 1.00 75.50 116 ARG A O 1
ATOM 892 N N . ALA A 1 117 ? 3.835 -2.361 19.076 1.00 79.06 117 ALA A N 1
ATOM 893 C CA . ALA A 1 117 ? 5.176 -2.936 19.126 1.00 79.06 117 ALA A CA 1
ATOM 894 C C . ALA A 1 117 ? 5.769 -3.105 17.715 1.00 79.06 117 ALA A C 1
ATOM 896 O O . ALA A 1 117 ? 6.934 -2.769 17.486 1.00 79.06 117 ALA A O 1
ATOM 897 N N . GLN A 1 118 ? 4.959 -3.557 16.752 1.00 75.56 118 GLN A N 1
ATOM 898 C CA . GLN A 1 118 ? 5.344 -3.653 15.345 1.00 75.56 118 GLN A CA 1
ATOM 899 C C . GLN A 1 118 ? 5.694 -2.278 14.762 1.00 75.56 118 GLN A C 1
ATOM 901 O O . GLN A 1 118 ? 6.742 -2.136 14.128 1.00 75.56 118 GLN A O 1
ATOM 906 N N . TRP A 1 119 ? 4.870 -1.260 15.018 1.00 78.94 119 TRP A N 1
ATOM 907 C CA . TRP A 1 119 ? 5.122 0.114 14.584 1.00 78.94 119 TRP A CA 1
ATOM 908 C C . TRP A 1 119 ? 6.446 0.654 15.124 1.00 78.94 119 TRP A C 1
ATOM 910 O O . TRP A 1 119 ? 7.287 1.111 14.352 1.00 78.94 119 TRP A O 1
ATOM 920 N N . LEU A 1 120 ? 6.670 0.562 16.438 1.00 81.00 120 LEU A N 1
ATOM 921 C CA . LEU A 1 120 ? 7.893 1.067 17.067 1.00 81.00 120 LEU A CA 1
ATOM 922 C C . LEU A 1 120 ? 9.148 0.382 16.520 1.00 81.00 120 LEU A C 1
ATOM 924 O O . LEU A 1 120 ? 10.163 1.045 16.313 1.00 81.00 120 LEU A O 1
ATOM 928 N N . ARG A 1 121 ? 9.064 -0.921 16.235 1.00 79.69 121 ARG A N 1
ATOM 929 C CA . ARG A 1 121 ? 10.168 -1.683 15.645 1.00 79.69 121 ARG A CA 1
ATOM 930 C C . ARG A 1 121 ? 10.469 -1.264 14.205 1.00 79.69 121 ARG A C 1
ATOM 932 O O . ARG A 1 121 ? 11.635 -1.190 13.833 1.00 79.69 121 ARG A O 1
ATOM 939 N N . ASN A 1 122 ? 9.439 -1.008 13.399 1.00 78.62 122 ASN A N 1
ATOM 940 C CA . ASN A 1 122 ? 9.588 -0.769 11.960 1.00 78.62 122 ASN A CA 1
ATOM 941 C C . ASN A 1 122 ? 9.741 0.722 11.600 1.00 78.62 122 ASN A C 1
ATOM 943 O O . ASN A 1 122 ? 10.204 1.043 10.506 1.00 78.62 122 ASN A O 1
ATOM 947 N N . LYS A 1 123 ? 9.386 1.639 12.512 1.00 81.94 123 LYS A N 1
ATOM 948 C CA . LYS A 1 123 ? 9.434 3.095 12.303 1.00 81.94 123 LYS A CA 1
ATOM 949 C C . LYS A 1 123 ? 10.782 3.608 11.763 1.00 81.94 123 LYS A C 1
ATOM 951 O O . LYS A 1 123 ? 10.739 4.418 10.839 1.00 81.94 123 LYS A O 1
ATOM 956 N N . PRO A 1 124 ? 11.962 3.182 12.264 1.00 83.56 124 PRO A N 1
ATOM 957 C CA . PRO A 1 124 ? 13.241 3.668 11.739 1.00 83.56 124 PRO A CA 1
ATOM 958 C C . PRO A 1 124 ? 13.440 3.349 10.255 1.00 83.56 124 PRO A C 1
ATOM 960 O O . PRO A 1 124 ? 13.814 4.231 9.490 1.00 83.56 124 PRO A O 1
ATOM 963 N N . SER A 1 125 ? 13.124 2.122 9.836 1.00 81.00 125 SER A N 1
ATOM 964 C CA . SER A 1 125 ? 13.221 1.715 8.433 1.00 81.00 125 SER A CA 1
ATOM 965 C C . SER A 1 125 ? 12.257 2.495 7.540 1.00 81.00 125 SER A C 1
ATOM 967 O O . SER A 1 125 ? 12.652 2.934 6.465 1.00 81.00 125 SER A O 1
ATOM 969 N N . LEU A 1 126 ? 11.023 2.734 7.995 1.00 79.12 126 LEU A N 1
ATOM 970 C CA . LEU A 1 126 ? 10.064 3.541 7.241 1.00 79.12 126 LEU A CA 1
ATOM 971 C C . LEU A 1 126 ? 10.576 4.975 7.023 1.00 79.12 126 LEU A C 1
ATOM 973 O O . LEU A 1 126 ? 10.430 5.527 5.936 1.00 79.12 126 LEU A O 1
ATOM 977 N N . ILE A 1 127 ? 11.194 5.578 8.044 1.00 84.81 127 ILE A N 1
ATOM 978 C CA . ILE A 1 127 ? 11.778 6.923 7.940 1.00 84.81 127 ILE A CA 1
ATOM 979 C C . ILE A 1 127 ? 12.907 6.946 6.906 1.00 84.81 127 ILE A C 1
ATOM 981 O O . ILE A 1 127 ? 12.973 7.876 6.106 1.00 84.81 127 ILE A O 1
ATOM 985 N N . VAL A 1 128 ? 13.776 5.933 6.904 1.00 85.88 128 VAL A N 1
ATOM 986 C CA . VAL A 1 128 ? 14.875 5.824 5.934 1.00 85.88 128 VAL A CA 1
ATOM 987 C C . VAL A 1 128 ? 14.341 5.673 4.510 1.00 85.88 128 VAL A C 1
ATOM 989 O O . VAL A 1 128 ? 14.826 6.363 3.616 1.00 85.88 128 VAL A O 1
ATOM 992 N N . ASP A 1 129 ? 13.315 4.846 4.299 1.00 81.25 129 ASP A N 1
ATOM 993 C CA . ASP A 1 129 ? 12.685 4.683 2.985 1.00 81.25 129 ASP A CA 1
ATOM 994 C C . ASP A 1 129 ? 12.097 6.009 2.474 1.00 81.25 129 ASP A C 1
ATOM 996 O O . ASP A 1 129 ? 12.339 6.404 1.331 1.00 81.25 129 ASP A O 1
ATOM 1000 N N . ILE A 1 130 ? 11.374 6.734 3.337 1.00 83.44 130 ILE A N 1
ATOM 1001 C CA . ILE A 1 130 ? 10.822 8.060 3.018 1.00 83.44 130 ILE A CA 1
ATOM 1002 C C . ILE A 1 130 ? 11.948 9.049 2.700 1.00 83.44 130 ILE A C 1
ATOM 1004 O O . ILE A 1 130 ? 11.851 9.794 1.727 1.00 83.44 130 ILE A O 1
ATOM 1008 N N . ALA A 1 131 ? 13.028 9.049 3.484 1.00 88.06 131 ALA A N 1
ATOM 1009 C CA . ALA A 1 131 ? 14.168 9.934 3.272 1.00 88.06 131 ALA A CA 1
ATOM 1010 C C . ALA A 1 131 ? 14.883 9.647 1.942 1.00 88.06 131 ALA A C 1
ATOM 1012 O O . ALA A 1 131 ? 15.220 10.586 1.223 1.00 88.06 131 ALA A O 1
ATOM 1013 N N . LEU A 1 132 ? 15.072 8.373 1.580 1.00 86.44 132 LEU A N 1
ATOM 1014 C CA . LEU A 1 132 ? 15.653 7.976 0.294 1.00 86.44 132 LEU A CA 1
ATOM 1015 C C . LEU A 1 132 ? 14.752 8.376 -0.882 1.00 86.44 132 LEU A C 1
ATOM 1017 O O . LEU A 1 132 ? 15.246 8.909 -1.877 1.00 86.44 132 LEU A O 1
ATOM 1021 N N . GLY A 1 133 ? 13.435 8.186 -0.757 1.00 83.25 133 GLY A N 1
ATOM 1022 C CA . GLY A 1 133 ? 12.469 8.643 -1.758 1.00 83.25 133 GLY A CA 1
ATOM 1023 C C . GLY A 1 133 ? 12.463 10.167 -1.920 1.00 83.25 133 GLY A C 1
ATOM 1024 O O . GLY A 1 133 ? 12.473 10.678 -3.041 1.00 83.25 133 GLY A O 1
ATOM 1025 N N . LEU A 1 134 ? 12.518 10.908 -0.809 1.00 89.88 134 LEU A N 1
ATOM 1026 C CA . LEU A 1 134 ? 12.581 12.368 -0.819 1.00 89.88 134 LEU A CA 1
ATOM 1027 C C . LEU A 1 134 ? 13.897 12.875 -1.422 1.00 89.88 134 LEU A C 1
ATOM 1029 O O . LEU A 1 134 ? 13.878 13.809 -2.219 1.00 89.88 134 LEU A O 1
ATOM 1033 N N . LEU A 1 135 ? 15.025 12.236 -1.100 1.00 89.88 135 LEU A N 1
ATOM 1034 C CA . LEU A 1 135 ? 16.321 12.533 -1.706 1.00 89.88 135 LEU A CA 1
ATOM 1035 C C . LEU A 1 135 ? 16.267 12.355 -3.227 1.00 89.88 135 LEU A C 1
ATOM 1037 O O . LEU A 1 135 ? 16.673 13.257 -3.957 1.00 89.88 135 LEU A O 1
ATOM 1041 N N . PHE A 1 136 ? 15.723 11.230 -3.705 1.00 86.06 136 PHE A N 1
ATOM 1042 C CA . PHE A 1 136 ? 15.533 10.993 -5.137 1.00 86.06 136 PHE A CA 1
ATOM 1043 C C . PHE A 1 136 ? 14.706 12.116 -5.778 1.00 86.06 136 PHE A C 1
ATOM 1045 O O . PHE A 1 136 ? 15.115 12.693 -6.787 1.00 86.06 136 PHE A O 1
ATOM 1052 N N . PHE A 1 137 ? 13.577 12.484 -5.164 1.00 85.81 137 PHE A N 1
ATOM 1053 C CA . PHE A 1 137 ? 12.724 13.562 -5.659 1.00 85.81 137 PHE A CA 1
ATOM 1054 C C . PHE A 1 137 ? 13.461 14.910 -5.717 1.00 85.81 137 PHE A C 1
ATOM 1056 O O . PHE A 1 137 ? 13.460 15.555 -6.767 1.00 85.81 137 PHE A O 1
ATOM 1063 N N . ILE A 1 138 ? 14.144 15.308 -4.639 1.00 92.00 138 ILE A N 1
ATOM 1064 C CA . ILE A 1 138 ? 14.906 16.564 -4.563 1.00 92.00 138 ILE A CA 1
ATOM 1065 C C . ILE A 1 138 ? 15.983 16.613 -5.647 1.00 92.00 138 ILE A C 1
ATOM 1067 O O . ILE A 1 138 ? 16.058 17.596 -6.382 1.00 92.00 138 ILE A O 1
ATOM 1071 N N . VAL A 1 139 ? 16.786 15.555 -5.796 1.00 90.50 139 VAL A N 1
ATOM 1072 C CA . VAL A 1 139 ? 17.857 15.511 -6.804 1.00 90.50 139 VAL A CA 1
ATOM 1073 C C . VAL A 1 139 ? 17.268 15.563 -8.209 1.00 90.50 139 VAL A C 1
ATOM 1075 O O . VAL A 1 139 ? 17.766 16.316 -9.045 1.00 90.50 139 VAL A O 1
ATOM 1078 N N . SER A 1 140 ? 16.182 14.828 -8.469 1.00 84.06 140 SER A N 1
ATOM 1079 C CA . SER A 1 140 ? 15.527 14.843 -9.782 1.00 84.06 140 SER A CA 1
ATOM 1080 C C . SER A 1 140 ? 15.022 16.243 -10.150 1.00 84.06 140 SER A C 1
ATOM 1082 O O . SER A 1 140 ? 15.203 16.681 -11.283 1.00 84.06 140 SER A O 1
ATOM 1084 N N . LYS A 1 141 ? 14.470 16.988 -9.182 1.00 89.25 141 LYS A N 1
ATOM 1085 C CA . LYS A 1 141 ? 13.993 18.362 -9.377 1.00 89.25 141 LYS A CA 1
ATOM 1086 C C . LYS A 1 141 ? 15.114 19.389 -9.492 1.00 89.25 141 LYS A C 1
ATOM 1088 O O . LYS A 1 141 ? 15.015 20.268 -10.338 1.00 89.25 141 LYS A O 1
ATOM 1093 N N . ALA A 1 142 ? 16.162 19.283 -8.680 1.00 93.56 142 ALA A N 1
ATOM 1094 C CA . ALA A 1 142 ? 17.279 20.225 -8.697 1.00 93.56 142 ALA A CA 1
ATOM 1095 C C . ALA A 1 142 ? 18.155 20.078 -9.951 1.00 93.56 142 ALA A C 1
ATOM 1097 O O . ALA A 1 142 ? 18.675 21.065 -10.458 1.00 93.56 142 ALA A O 1
ATOM 1098 N N . THR A 1 143 ? 18.321 18.850 -10.450 1.00 90.31 143 THR A N 1
ATOM 1099 C CA . THR A 1 143 ? 19.203 18.559 -11.593 1.00 90.31 143 THR A CA 1
ATOM 1100 C C . THR A 1 143 ? 18.465 18.433 -12.923 1.00 90.31 143 THR A C 1
ATOM 1102 O O . THR A 1 143 ? 19.105 18.442 -13.970 1.00 90.31 143 THR A O 1
ATOM 1105 N N . GLY A 1 144 ? 17.141 18.248 -12.903 1.00 85.94 144 GLY A N 1
ATOM 1106 C CA . GLY A 1 144 ? 16.354 17.912 -14.093 1.00 85.94 144 GLY A CA 1
ATOM 1107 C C . GLY A 1 144 ? 16.654 16.521 -14.670 1.00 85.94 144 GLY A C 1
ATOM 1108 O O . GLY A 1 144 ? 16.143 16.189 -15.736 1.00 85.94 144 GLY A O 1
ATOM 1109 N N . SER A 1 145 ? 17.467 15.699 -13.994 1.00 80.06 145 SER A N 1
ATOM 1110 C CA . SER A 1 145 ? 17.945 14.406 -14.495 1.00 80.06 145 SER A CA 1
ATOM 1111 C C . SER A 1 145 ? 17.514 13.255 -13.591 1.00 80.06 145 SER A C 1
ATOM 1113 O O . SER A 1 145 ? 17.949 13.123 -12.441 1.00 80.06 145 SER A O 1
ATOM 1115 N N . LEU A 1 146 ? 16.686 12.365 -14.143 1.00 78.12 146 LEU A N 1
ATOM 1116 C CA . LEU A 1 146 ? 16.245 11.145 -13.464 1.00 78.12 146 LEU A CA 1
ATOM 1117 C C . LEU A 1 146 ? 17.408 10.161 -13.253 1.00 78.12 146 LEU A C 1
ATOM 1119 O O . LEU A 1 146 ? 17.465 9.470 -12.238 1.00 78.12 146 LEU A O 1
ATOM 1123 N N . THR A 1 147 ? 18.368 10.146 -14.179 1.00 80.69 147 THR A N 1
ATOM 1124 C CA . THR A 1 147 ? 19.584 9.328 -14.098 1.00 80.69 147 THR A CA 1
ATOM 1125 C C . THR A 1 147 ? 20.461 9.764 -12.929 1.00 80.69 147 THR A C 1
ATOM 1127 O O . THR A 1 147 ? 20.898 8.928 -12.140 1.00 80.69 147 THR A O 1
ATOM 1130 N N . THR A 1 148 ? 20.671 11.073 -12.762 1.00 83.19 148 THR A N 1
ATOM 1131 C CA . THR A 1 148 ? 21.450 11.611 -11.638 1.00 83.19 148 THR A CA 1
ATOM 1132 C C . THR A 1 148 ? 20.768 11.296 -10.308 1.00 83.19 148 THR A C 1
ATOM 1134 O O . THR A 1 148 ? 21.427 10.849 -9.371 1.00 83.19 148 THR A O 1
ATOM 1137 N N . ALA A 1 149 ? 19.441 11.440 -10.236 1.00 85.62 149 ALA A N 1
ATOM 1138 C CA . ALA A 1 149 ? 18.664 11.059 -9.058 1.00 85.62 149 ALA A CA 1
ATOM 1139 C C . ALA A 1 149 ? 18.788 9.566 -8.722 1.00 85.62 149 ALA A C 1
ATOM 1141 O O . ALA A 1 149 ? 18.970 9.216 -7.557 1.00 85.62 149 ALA A O 1
ATOM 1142 N N . ALA A 1 150 ? 18.751 8.691 -9.731 1.00 82.38 150 ALA A N 1
ATOM 1143 C CA . ALA A 1 150 ? 18.920 7.254 -9.544 1.00 82.38 150 ALA A CA 1
ATOM 1144 C C . ALA A 1 150 ? 20.324 6.903 -9.025 1.00 82.38 150 ALA A C 1
ATOM 1146 O O . ALA A 1 150 ? 20.444 6.122 -8.083 1.00 82.38 150 ALA A O 1
ATOM 1147 N N . LEU A 1 151 ? 21.378 7.516 -9.579 1.00 84.44 151 LEU A N 1
ATOM 1148 C CA . LEU A 1 151 ? 22.761 7.307 -9.133 1.00 84.44 151 LEU A CA 1
ATOM 1149 C C . LEU A 1 151 ? 22.988 7.796 -7.696 1.00 84.44 151 LEU A C 1
ATOM 1151 O O . LEU A 1 151 ? 23.584 7.080 -6.892 1.00 84.44 151 LEU A O 1
ATOM 1155 N N . VAL A 1 152 ? 22.478 8.980 -7.345 1.00 88.00 152 VAL A N 1
ATOM 1156 C CA . VAL A 1 152 ? 22.573 9.504 -5.972 1.00 88.00 152 VAL A CA 1
ATOM 1157 C C . VAL A 1 152 ? 21.765 8.642 -5.002 1.00 88.00 152 VAL A C 1
ATOM 1159 O O . VAL A 1 152 ? 22.267 8.293 -3.936 1.00 88.00 152 VAL A O 1
ATOM 1162 N N . GLY A 1 153 ? 20.549 8.238 -5.381 1.00 85.31 153 GLY A N 1
ATOM 1163 C CA . GLY A 1 153 ? 19.731 7.311 -4.598 1.00 85.31 153 GLY A CA 1
ATOM 1164 C C . GLY A 1 153 ? 20.427 5.966 -4.371 1.00 85.31 153 GLY A C 1
ATOM 1165 O O . GLY A 1 153 ? 20.371 5.424 -3.270 1.00 85.31 153 GLY A O 1
ATOM 1166 N N . ALA A 1 154 ? 21.157 5.467 -5.371 1.00 82.19 154 ALA A N 1
ATOM 1167 C CA . ALA A 1 154 ? 21.982 4.267 -5.264 1.00 82.19 154 ALA A CA 1
ATOM 1168 C C . ALA A 1 154 ? 23.164 4.408 -4.321 1.00 82.19 154 ALA A C 1
ATOM 1170 O O . ALA A 1 154 ? 23.352 3.554 -3.453 1.00 82.19 154 ALA A O 1
ATOM 1171 N N . ALA A 1 155 ? 23.922 5.494 -4.446 1.00 86.19 155 ALA A N 1
ATOM 1172 C CA . ALA A 1 155 ? 25.021 5.781 -3.537 1.00 86.19 155 ALA A CA 1
ATOM 1173 C C . ALA A 1 155 ? 24.519 5.917 -2.089 1.00 86.19 155 ALA A C 1
ATOM 1175 O O . ALA A 1 155 ? 25.091 5.317 -1.178 1.00 86.19 155 ALA A O 1
ATOM 1176 N N . ALA A 1 156 ? 23.409 6.631 -1.880 1.00 88.12 156 ALA A N 1
ATOM 1177 C CA . ALA A 1 156 ? 22.785 6.783 -0.570 1.00 88.12 156 ALA A CA 1
ATOM 1178 C C . ALA A 1 156 ? 22.277 5.442 -0.018 1.00 88.12 156 ALA A C 1
ATOM 1180 O O . ALA A 1 156 ? 22.579 5.098 1.122 1.00 88.12 156 ALA A O 1
ATOM 1181 N N . GLY A 1 157 ? 21.575 4.644 -0.827 1.00 83.62 157 GLY A N 1
ATOM 1182 C CA . GLY A 1 157 ? 21.116 3.309 -0.441 1.00 83.62 157 GLY A CA 1
ATOM 1183 C C . GLY A 1 157 ? 22.271 2.390 -0.036 1.00 83.62 157 GLY A C 1
ATOM 1184 O O . GLY A 1 157 ? 22.198 1.727 0.999 1.00 83.62 157 GLY A O 1
ATOM 1185 N N . LEU A 1 158 ? 23.376 2.404 -0.788 1.00 83.44 158 LEU A N 1
ATOM 1186 C CA . LEU A 1 158 ? 24.583 1.647 -0.452 1.00 83.44 158 LEU A CA 1
ATOM 1187 C C . LEU A 1 158 ? 25.243 2.155 0.840 1.00 83.44 158 LEU A C 1
ATOM 1189 O O . LEU A 1 158 ? 25.681 1.351 1.661 1.00 83.44 158 LEU A O 1
ATOM 1193 N N . ALA A 1 159 ? 25.273 3.470 1.067 1.00 86.25 159 ALA A N 1
ATOM 1194 C CA . ALA A 1 159 ? 25.767 4.036 2.320 1.00 86.25 159 ALA A CA 1
ATOM 1195 C C . ALA A 1 159 ? 24.935 3.553 3.520 1.00 86.25 159 ALA A C 1
ATOM 1197 O O . ALA A 1 159 ? 25.503 3.166 4.541 1.00 86.25 159 ALA A O 1
ATOM 1198 N N . VAL A 1 160 ? 23.606 3.469 3.384 1.00 85.19 160 VAL A N 1
ATOM 1199 C CA . VAL A 1 160 ? 22.740 2.886 4.423 1.00 85.19 160 VAL A CA 1
ATOM 1200 C C . VAL A 1 160 ? 23.062 1.400 4.640 1.00 85.19 160 VAL A C 1
ATOM 1202 O O . VAL A 1 160 ? 23.107 0.965 5.788 1.00 85.19 160 VAL A O 1
ATOM 1205 N N . VAL A 1 161 ? 23.371 0.626 3.589 1.00 81.88 161 VAL A N 1
ATOM 1206 C CA . VAL A 1 161 ? 23.858 -0.769 3.718 1.00 81.88 161 VAL A CA 1
ATOM 1207 C C . VAL A 1 161 ? 25.120 -0.863 4.570 1.00 81.88 161 VAL A C 1
ATOM 1209 O O . VAL A 1 161 ? 25.244 -1.773 5.391 1.00 81.88 161 VAL A O 1
ATOM 1212 N N . VAL A 1 162 ? 26.045 0.082 4.414 1.00 84.38 162 VAL A N 1
ATOM 1213 C CA . VAL A 1 162 ? 27.256 0.139 5.238 1.00 84.38 162 VAL A CA 1
ATOM 1214 C C . VAL A 1 162 ? 26.910 0.518 6.680 1.00 84.38 162 VAL A C 1
ATOM 1216 O O . VAL A 1 162 ? 27.303 -0.198 7.600 1.00 84.38 162 VAL A O 1
ATOM 1219 N N . VAL A 1 163 ? 26.126 1.580 6.892 1.00 86.19 163 VAL A N 1
ATOM 1220 C CA . VAL A 1 163 ? 25.712 2.052 8.229 1.00 86.19 163 VAL A CA 1
ATOM 1221 C C . VAL A 1 163 ? 24.932 0.981 8.994 1.00 86.19 163 VAL A C 1
ATOM 1223 O O . VAL A 1 163 ? 25.145 0.800 10.192 1.00 86.19 163 VAL A O 1
ATOM 1226 N N . GLN A 1 164 ? 24.091 0.208 8.305 1.00 83.06 164 GLN A N 1
ATOM 1227 C CA . GLN A 1 164 ? 23.329 -0.906 8.870 1.00 83.06 164 GLN A CA 1
ATOM 1228 C C . GLN A 1 164 ? 24.214 -1.919 9.607 1.00 83.06 164 GLN A C 1
ATOM 1230 O O . GLN A 1 164 ? 23.755 -2.525 10.572 1.00 83.06 164 GLN A O 1
ATOM 1235 N N . ARG A 1 165 ? 25.475 -2.109 9.194 1.00 84.50 165 ARG A N 1
ATOM 1236 C CA . ARG A 1 165 ? 26.401 -3.037 9.868 1.00 84.50 165 ARG A CA 1
ATOM 1237 C C . ARG A 1 165 ? 26.820 -2.564 11.259 1.00 84.50 165 ARG A C 1
ATOM 1239 O 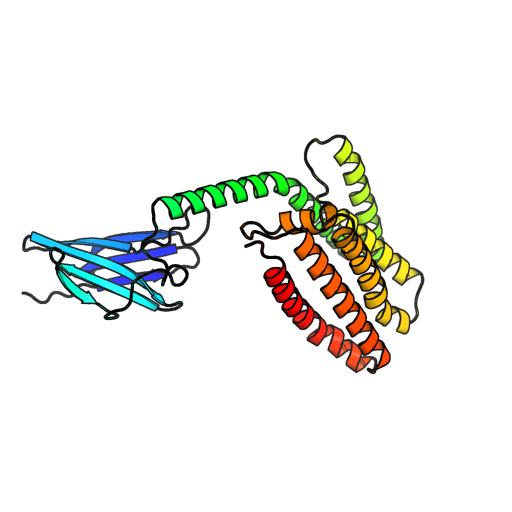O . ARG A 1 165 ? 27.237 -3.381 12.073 1.00 84.50 165 ARG A O 1
ATOM 1246 N N . PHE A 1 166 ? 26.700 -1.268 11.530 1.00 88.00 166 PHE A N 1
ATOM 1247 C CA . PHE A 1 166 ? 27.116 -0.641 12.783 1.00 88.00 166 PHE A CA 1
ATOM 1248 C C . PHE A 1 166 ? 25.934 -0.288 13.695 1.00 88.00 166 PHE A C 1
ATOM 1250 O O . PHE A 1 166 ? 26.136 0.092 14.847 1.00 88.00 166 PHE A O 1
ATOM 1257 N N . VAL A 1 167 ? 24.697 -0.434 13.210 1.00 85.50 167 VAL A N 1
ATOM 1258 C CA . VAL A 1 167 ? 23.475 -0.072 13.936 1.00 85.50 167 VAL A CA 1
ATOM 1259 C C . VAL A 1 167 ? 22.640 -1.325 14.205 1.00 85.50 167 VAL A C 1
ATOM 1261 O O . VAL A 1 167 ? 22.359 -2.111 13.309 1.00 85.50 167 VAL A O 1
ATOM 1264 N N . LYS A 1 168 ? 22.207 -1.508 15.460 1.00 77.88 168 LYS A N 1
ATOM 1265 C CA . LYS A 1 168 ? 21.382 -2.662 15.880 1.00 77.88 168 LYS A CA 1
ATOM 1266 C C . LYS A 1 168 ? 19.927 -2.595 15.386 1.00 77.88 168 LYS A C 1
ATOM 1268 O O . LYS A 1 168 ? 19.198 -3.574 15.497 1.00 77.88 168 LYS A O 1
ATOM 1273 N N . LEU A 1 169 ? 19.498 -1.432 14.898 1.00 75.50 169 LEU A N 1
ATOM 1274 C CA . LEU A 1 169 ? 18.171 -1.196 14.328 1.00 75.50 169 LEU A CA 1
ATOM 1275 C C . LEU A 1 169 ? 18.161 -1.597 12.850 1.00 75.50 169 LEU A C 1
ATOM 1277 O O . LEU A 1 169 ? 19.119 -1.320 12.136 1.00 75.50 169 LEU A O 1
ATOM 1281 N N . ASP A 1 170 ? 17.072 -2.204 12.380 1.00 74.25 170 ASP A N 1
ATOM 1282 C CA . ASP A 1 170 ? 16.849 -2.448 10.949 1.00 74.25 170 ASP A CA 1
ATOM 1283 C C . ASP A 1 170 ? 16.478 -1.115 10.277 1.00 74.25 170 ASP A C 1
ATOM 1285 O O . ASP A 1 170 ? 15.357 -0.623 10.412 1.00 74.25 170 ASP A O 1
ATOM 1289 N N . LEU A 1 171 ? 17.460 -0.490 9.628 1.00 70.62 171 LEU A N 1
ATOM 1290 C CA . LEU A 1 171 ? 17.346 0.777 8.909 1.00 70.62 171 LEU A CA 1
ATOM 1291 C C . LEU A 1 171 ? 16.881 0.570 7.473 1.00 70.62 171 LEU A C 1
ATOM 1293 O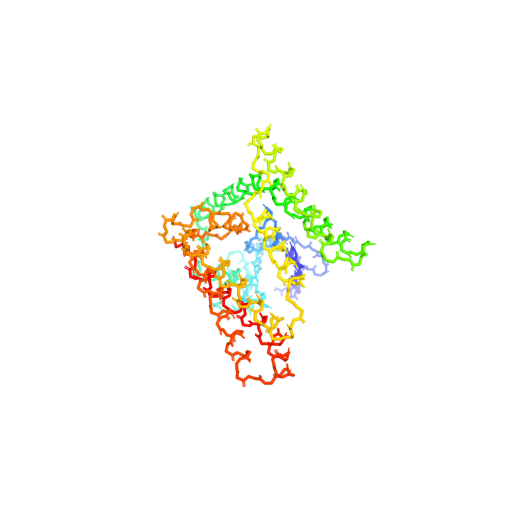 O . LEU A 1 171 ? 16.251 1.451 6.907 1.00 70.62 171 LEU A O 1
ATOM 1297 N N . LEU A 1 172 ? 17.214 -0.565 6.863 1.00 66.50 172 LEU A N 1
ATOM 1298 C CA . LEU A 1 172 ? 17.019 -0.722 5.426 1.00 66.50 172 LEU A CA 1
ATOM 1299 C C . LEU A 1 172 ? 15.620 -1.144 5.051 1.00 66.50 172 LEU A C 1
ATOM 1301 O O . LEU A 1 172 ? 15.254 -0.927 3.902 1.00 66.50 172 LEU A O 1
ATOM 1305 N N . GLY A 1 173 ? 14.883 -1.839 5.925 1.00 62.25 173 GLY A N 1
ATOM 1306 C CA . GLY A 1 173 ? 13.550 -2.364 5.596 1.00 62.25 173 GLY A CA 1
ATOM 1307 C C . GLY A 1 173 ? 13.516 -3.387 4.458 1.00 62.25 173 GLY A C 1
ATOM 1308 O O . GLY A 1 173 ? 12.612 -4.211 4.406 1.00 62.25 173 GLY A O 1
ATOM 1309 N N . GLY A 1 174 ? 14.551 -3.426 3.611 1.00 61.22 174 GLY A N 1
ATOM 1310 C CA . GLY A 1 174 ? 14.775 -4.151 2.365 1.00 61.22 174 GLY A CA 1
ATOM 1311 C C . GLY A 1 174 ? 14.077 -3.556 1.140 1.00 61.22 174 GLY A C 1
ATOM 1312 O O . GLY A 1 174 ? 14.509 -3.853 0.030 1.00 61.22 174 GLY A O 1
ATOM 1313 N N . LEU A 1 175 ? 13.054 -2.707 1.301 1.00 66.38 175 LEU A N 1
ATOM 1314 C CA . LEU A 1 175 ? 12.256 -2.207 0.176 1.00 66.38 175 LEU A CA 1
ATOM 1315 C C . LEU A 1 175 ? 12.932 -1.047 -0.572 1.00 66.38 175 LEU A C 1
ATOM 1317 O O . LEU A 1 175 ? 12.942 -1.064 -1.802 1.00 66.38 175 LEU A O 1
ATOM 1321 N N . ALA A 1 176 ? 13.545 -0.081 0.124 1.00 65.94 176 ALA A N 1
ATOM 1322 C CA . ALA A 1 176 ? 14.185 1.047 -0.556 1.00 65.94 176 ALA A CA 1
ATOM 1323 C C . ALA A 1 176 ? 15.407 0.638 -1.380 1.00 65.94 176 ALA A C 1
ATOM 1325 O O . ALA A 1 176 ? 15.545 1.096 -2.510 1.00 65.94 176 ALA A O 1
ATOM 1326 N N . LEU A 1 177 ? 16.266 -0.255 -0.871 1.00 66.44 177 LEU A N 1
ATOM 1327 C CA . LEU A 1 177 ? 17.413 -0.745 -1.647 1.00 66.44 177 LEU A CA 1
ATOM 1328 C C . LEU A 1 177 ? 16.950 -1.485 -2.905 1.00 66.44 177 LEU A C 1
ATOM 1330 O O . LEU A 1 177 ? 17.515 -1.282 -3.975 1.00 66.44 177 LEU A O 1
ATOM 1334 N N . PHE A 1 178 ? 15.896 -2.297 -2.783 1.00 71.94 178 PHE A N 1
ATOM 1335 C CA . PHE A 1 178 ? 15.292 -2.948 -3.936 1.00 71.94 178 PHE A CA 1
ATOM 1336 C C . PHE A 1 178 ? 14.793 -1.915 -4.946 1.00 71.94 178 PHE A C 1
ATOM 1338 O O . PHE A 1 178 ? 15.228 -1.952 -6.089 1.00 71.94 178 PHE A O 1
ATOM 1345 N N . GLY A 1 179 ? 13.976 -0.945 -4.518 1.00 70.81 179 GLY A N 1
ATOM 1346 C CA . GLY A 1 179 ? 13.464 0.117 -5.389 1.00 70.81 179 GLY A CA 1
ATOM 1347 C C . GLY A 1 179 ? 14.570 0.925 -6.069 1.00 70.81 179 GLY A C 1
ATOM 1348 O O . GLY A 1 179 ? 14.485 1.211 -7.259 1.00 70.81 179 GLY A O 1
ATOM 1349 N N . VAL A 1 180 ? 15.648 1.226 -5.350 1.00 69.50 180 VAL A N 1
ATOM 1350 C CA . VAL A 1 180 ? 16.851 1.877 -5.877 1.00 69.50 180 VAL A CA 1
ATOM 1351 C C . VAL A 1 180 ? 17.541 1.019 -6.941 1.00 69.50 180 VAL A C 1
ATOM 1353 O O . VAL A 1 180 ? 17.874 1.532 -8.009 1.00 69.50 180 VAL A O 1
ATOM 1356 N N . CYS A 1 181 ? 17.711 -0.286 -6.709 1.00 72.69 181 CYS A N 1
ATOM 1357 C CA . CYS A 1 181 ? 18.229 -1.206 -7.722 1.00 72.69 181 CYS A CA 1
ATOM 1358 C C . CYS A 1 181 ? 17.321 -1.245 -8.959 1.00 72.69 181 CYS A C 1
ATOM 1360 O O . CYS A 1 181 ? 17.824 -1.186 -10.079 1.00 72.69 181 CYS A O 1
ATOM 1362 N N . THR A 1 182 ? 15.997 -1.279 -8.785 1.00 78.19 182 THR A N 1
ATOM 1363 C CA . THR A 1 182 ? 15.042 -1.260 -9.903 1.00 78.19 182 THR A CA 1
ATOM 1364 C C . THR A 1 182 ? 15.094 0.056 -10.676 1.00 78.19 182 THR A C 1
ATOM 1366 O O . THR A 1 182 ? 15.011 0.049 -11.903 1.00 78.19 182 THR A O 1
ATOM 1369 N N . LEU A 1 183 ? 15.266 1.187 -9.985 1.00 74.06 183 LEU A N 1
ATOM 1370 C CA . LEU A 1 183 ? 15.425 2.506 -10.598 1.00 74.06 183 LEU A CA 1
ATOM 1371 C C . LEU A 1 183 ? 16.727 2.608 -11.390 1.00 74.06 183 LEU A C 1
ATOM 1373 O O . LEU A 1 183 ? 16.706 3.120 -12.503 1.00 74.06 183 LEU A O 1
ATOM 1377 N N . LEU A 1 184 ? 17.837 2.086 -10.865 1.00 77.69 184 LEU A N 1
ATOM 1378 C CA . LEU A 1 184 ? 19.093 2.005 -11.608 1.00 77.69 184 LEU A CA 1
ATOM 1379 C C . LEU A 1 184 ? 18.966 1.121 -12.844 1.00 77.69 184 LEU A C 1
ATOM 1381 O O . LEU A 1 184 ? 19.431 1.504 -13.911 1.00 77.69 184 LEU A O 1
ATOM 1385 N N . LEU A 1 185 ? 18.319 -0.039 -12.717 1.00 80.69 185 LEU A N 1
ATOM 1386 C CA . LEU A 1 185 ? 18.111 -0.953 -13.838 1.00 80.69 185 LEU A CA 1
ATOM 1387 C C . LEU A 1 185 ? 17.214 -0.302 -14.902 1.00 80.69 185 LEU A C 1
ATOM 1389 O O . LEU A 1 185 ? 17.497 -0.381 -16.091 1.00 80.69 185 LEU A O 1
ATOM 1393 N N . SER A 1 186 ? 16.195 0.441 -14.464 1.00 75.50 186 SER A N 1
ATOM 1394 C CA . SER A 1 186 ? 15.327 1.267 -15.307 1.00 75.50 186 SER A CA 1
ATOM 1395 C C . SER A 1 186 ? 16.075 2.413 -15.996 1.00 75.50 186 SER A C 1
ATOM 1397 O O . SER A 1 186 ? 15.859 2.653 -17.184 1.00 75.50 186 SER A O 1
ATOM 1399 N N . ALA A 1 187 ? 16.955 3.115 -15.280 1.00 75.06 187 ALA A N 1
ATOM 1400 C CA . ALA A 1 187 ? 17.764 4.203 -15.821 1.00 75.06 187 ALA A CA 1
ATOM 1401 C C . ALA A 1 187 ? 18.805 3.678 -16.818 1.00 75.06 187 ALA A C 1
ATOM 1403 O O . ALA A 1 187 ? 18.910 4.208 -17.917 1.00 75.06 187 ALA A O 1
ATOM 1404 N N . GLY A 1 188 ? 19.510 2.595 -16.479 1.00 79.00 188 GLY A N 1
ATOM 1405 C CA . GLY A 1 188 ? 20.460 1.927 -17.370 1.00 79.00 188 GLY A CA 1
ATOM 1406 C C . GLY A 1 188 ? 19.791 1.427 -18.648 1.00 79.00 188 GLY A C 1
ATOM 1407 O O . GLY A 1 188 ? 20.314 1.644 -19.735 1.00 79.00 188 GLY A O 1
ATOM 1408 N N . PHE A 1 189 ? 18.588 0.858 -18.535 1.00 76.69 189 PHE A N 1
ATOM 1409 C CA . PHE A 1 189 ? 17.788 0.473 -19.696 1.00 76.69 189 PHE A CA 1
ATOM 1410 C C . PHE A 1 189 ? 17.461 1.679 -20.590 1.00 76.69 189 PHE A C 1
ATOM 1412 O O . PHE A 1 189 ? 17.591 1.591 -21.803 1.00 76.69 189 PHE A O 1
ATOM 1419 N N . SER A 1 190 ? 17.096 2.821 -19.997 1.00 71.50 190 SER A N 1
ATOM 1420 C CA . SER A 1 190 ? 16.824 4.061 -20.739 1.00 71.50 190 SER A CA 1
ATOM 1421 C C . SER A 1 190 ? 18.058 4.717 -21.359 1.00 71.50 190 SER A C 1
ATOM 1423 O O . SER A 1 190 ? 17.905 5.443 -22.329 1.00 71.50 190 SER A O 1
ATOM 1425 N N . LEU A 1 191 ? 19.254 4.499 -20.809 1.00 73.81 191 LEU A N 1
ATOM 1426 C CA . LEU A 1 191 ? 20.502 4.984 -21.406 1.00 73.81 191 LEU A CA 1
ATOM 1427 C C . LEU A 1 191 ? 20.969 4.102 -22.566 1.00 73.81 191 LEU A C 1
ATOM 1429 O O . LEU A 1 191 ? 21.628 4.588 -23.474 1.00 73.81 191 LEU A O 1
ATOM 1433 N N . TYR A 1 192 ? 20.685 2.800 -22.501 1.00 80.81 192 TYR A N 1
ATOM 1434 C CA . TYR A 1 192 ? 21.157 1.838 -23.494 1.00 80.81 192 TYR A CA 1
ATOM 1435 C C . TYR A 1 192 ? 20.198 1.691 -24.683 1.00 80.81 192 TYR A C 1
ATOM 1437 O O . TYR A 1 192 ? 20.641 1.436 -25.800 1.00 80.81 192 TYR A O 1
ATOM 1445 N N . PHE A 1 193 ? 18.891 1.846 -24.459 1.00 76.50 193 PHE A N 1
ATOM 1446 C CA . PHE A 1 193 ? 17.870 1.696 -25.492 1.00 76.50 193 PHE A CA 1
ATOM 1447 C C . PHE A 1 193 ? 17.148 3.022 -25.751 1.00 76.50 193 PHE A C 1
ATOM 1449 O O . PHE A 1 193 ? 16.346 3.470 -24.933 1.00 76.50 193 PHE A O 1
ATOM 1456 N N . GLU A 1 194 ? 17.394 3.607 -26.924 1.00 70.12 194 GLU A N 1
ATOM 1457 C CA . GLU A 1 194 ? 16.730 4.834 -27.402 1.00 70.12 194 GLU A CA 1
ATOM 1458 C C . GLU A 1 194 ? 15.497 4.549 -28.288 1.00 70.12 194 GLU A C 1
ATOM 1460 O O . GLU A 1 194 ? 14.785 5.466 -28.690 1.00 70.12 194 GLU A O 1
ATOM 1465 N N . ASP A 1 195 ? 15.222 3.276 -28.589 1.00 80.31 195 ASP A N 1
ATOM 1466 C CA . ASP A 1 195 ? 14.124 2.850 -29.465 1.00 80.31 195 ASP A CA 1
ATOM 1467 C C . ASP A 1 195 ? 12.749 2.990 -28.782 1.00 80.31 195 ASP A C 1
ATOM 1469 O O . ASP A 1 195 ? 12.526 2.511 -27.664 1.00 80.31 195 ASP A O 1
ATOM 1473 N N . GLU A 1 196 ? 11.785 3.586 -29.489 1.00 77.56 196 GLU A N 1
ATOM 1474 C CA . GLU A 1 196 ? 10.403 3.764 -29.034 1.00 77.56 196 GLU A CA 1
ATOM 1475 C C . GLU A 1 196 ? 9.742 2.446 -28.613 1.00 77.56 196 GLU A C 1
ATOM 1477 O O . GLU A 1 196 ? 8.992 2.400 -27.633 1.00 77.56 196 GLU A O 1
ATOM 1482 N N . ARG A 1 197 ? 10.037 1.347 -29.316 1.00 79.94 197 ARG A N 1
ATOM 1483 C CA . ARG A 1 197 ? 9.486 0.030 -28.971 1.00 79.94 197 ARG A CA 1
ATOM 1484 C C . ARG A 1 197 ? 10.047 -0.486 -27.646 1.00 79.94 197 ARG A C 1
ATOM 1486 O O . ARG A 1 197 ? 9.338 -1.141 -26.880 1.00 79.94 197 ARG A O 1
ATOM 1493 N N . MET A 1 198 ? 11.300 -0.159 -27.341 1.00 83.12 198 MET A N 1
ATOM 1494 C CA . MET A 1 198 ? 11.916 -0.502 -26.061 1.00 83.12 198 MET A CA 1
ATOM 1495 C C . MET A 1 198 ? 11.332 0.315 -24.913 1.00 83.12 198 MET A C 1
ATOM 1497 O O . MET A 1 198 ? 11.193 -0.223 -23.817 1.00 83.12 198 MET A O 1
ATOM 1501 N N . VAL A 1 199 ? 10.889 1.552 -25.156 1.00 78.81 199 VAL A N 1
ATOM 1502 C CA . VAL A 1 199 ? 10.155 2.342 -24.152 1.00 78.81 199 VAL A CA 1
ATOM 1503 C C . VAL A 1 199 ? 8.856 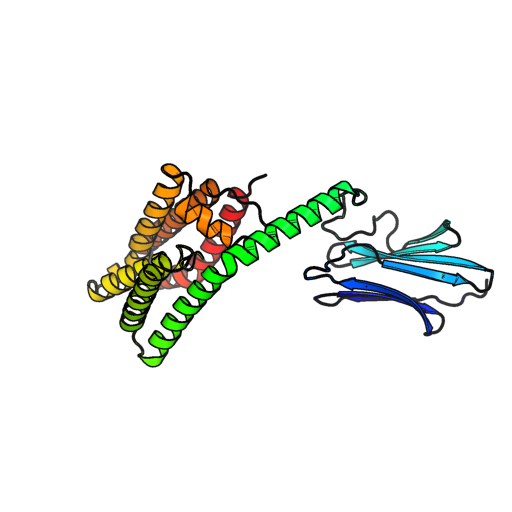1.641 -23.734 1.00 78.81 199 VAL A C 1
ATOM 1505 O O . VAL A 1 199 ? 8.576 1.555 -22.539 1.00 78.81 199 VAL A O 1
ATOM 1508 N N . GLN A 1 200 ? 8.103 1.077 -24.685 1.00 83.44 200 GLN A N 1
ATOM 1509 C CA . GLN A 1 200 ? 6.858 0.346 -24.395 1.00 83.44 200 GLN A CA 1
ATOM 1510 C C . GLN A 1 200 ? 7.120 -0.982 -23.661 1.00 83.44 200 GLN A C 1
ATOM 1512 O O . GLN A 1 200 ? 6.441 -1.313 -22.686 1.00 83.44 200 GLN A O 1
ATOM 1517 N N . LEU A 1 201 ? 8.155 -1.725 -24.075 1.00 87.88 201 LEU A N 1
ATOM 1518 C CA . LEU A 1 201 ? 8.519 -3.019 -23.482 1.00 87.88 201 LEU A CA 1
ATOM 1519 C C . LEU A 1 201 ? 9.232 -2.909 -22.131 1.00 87.88 201 LEU A C 1
ATOM 1521 O O . LEU A 1 201 ? 9.199 -3.863 -21.349 1.00 87.88 201 LEU A O 1
ATOM 1525 N N . LYS A 1 202 ? 9.847 -1.762 -21.826 1.00 85.75 202 LYS A N 1
ATOM 1526 C CA . LYS A 1 202 ? 10.580 -1.513 -20.578 1.00 85.75 202 LYS A CA 1
ATOM 1527 C C . LYS A 1 202 ? 9.764 -1.900 -19.344 1.00 85.75 202 LYS A C 1
ATOM 1529 O O . LYS A 1 202 ? 10.285 -2.575 -18.455 1.00 85.75 202 LYS A O 1
ATOM 1534 N N . GLY A 1 203 ? 8.487 -1.511 -19.306 1.00 82.88 203 GLY A N 1
ATOM 1535 C CA . GLY A 1 203 ? 7.571 -1.841 -18.211 1.00 82.88 203 GLY A CA 1
ATOM 1536 C C . GLY A 1 203 ? 7.382 -3.349 -18.038 1.00 82.88 203 GLY A C 1
ATOM 1537 O O . GLY A 1 203 ? 7.491 -3.860 -16.926 1.00 82.88 203 GLY A O 1
ATOM 1538 N N . SER A 1 204 ? 7.198 -4.082 -19.138 1.00 91.25 204 SER A N 1
ATOM 1539 C CA . SER A 1 204 ? 7.043 -5.542 -19.116 1.00 91.25 204 SER A CA 1
ATOM 1540 C C . SER A 1 204 ? 8.327 -6.266 -18.717 1.00 91.25 204 SER A C 1
ATOM 1542 O O . SER A 1 204 ? 8.267 -7.205 -17.926 1.00 91.25 204 SER A O 1
ATOM 1544 N N . ILE A 1 205 ? 9.488 -5.833 -19.217 1.00 89.56 205 ILE A N 1
ATOM 1545 C CA . ILE A 1 205 ? 10.785 -6.452 -18.899 1.00 89.56 205 ILE A CA 1
ATOM 1546 C C . ILE A 1 205 ? 11.100 -6.279 -17.411 1.00 89.56 205 ILE A C 1
ATOM 1548 O O . ILE A 1 205 ? 11.346 -7.260 -16.706 1.00 89.56 205 ILE A O 1
ATOM 1552 N N . LEU A 1 206 ? 11.040 -5.039 -16.915 1.00 88.81 206 LEU A N 1
ATOM 1553 C CA . LEU A 1 206 ? 11.302 -4.734 -15.508 1.00 88.81 206 LEU A CA 1
ATOM 1554 C C . LEU A 1 206 ? 10.260 -5.375 -14.591 1.00 88.81 206 LEU A C 1
ATOM 1556 O O . LEU A 1 206 ? 10.624 -5.971 -13.579 1.00 88.81 206 LEU A O 1
ATOM 1560 N N . GLY A 1 207 ? 8.978 -5.287 -14.959 1.00 89.56 207 GLY A N 1
ATOM 1561 C CA . GLY A 1 207 ? 7.877 -5.873 -14.201 1.00 89.56 207 GLY A CA 1
ATOM 1562 C C . GLY A 1 207 ? 8.019 -7.387 -14.066 1.00 89.56 207 GLY A C 1
ATOM 1563 O O . GLY A 1 207 ? 7.898 -7.912 -12.962 1.00 89.56 207 GLY A O 1
ATOM 1564 N N . THR A 1 208 ? 8.376 -8.078 -15.153 1.00 94.06 208 THR A N 1
ATOM 1565 C CA . THR A 1 208 ? 8.618 -9.529 -15.138 1.00 94.06 208 THR A CA 1
ATOM 1566 C C . THR A 1 208 ? 9.818 -9.886 -14.267 1.00 94.06 208 THR A C 1
ATOM 1568 O O . THR A 1 208 ? 9.728 -10.813 -13.467 1.00 94.06 208 THR A O 1
ATOM 1571 N N . LEU A 1 209 ? 10.926 -9.143 -14.370 1.00 92.12 209 LEU A N 1
ATOM 1572 C CA . LEU A 1 209 ? 12.125 -9.390 -13.565 1.00 92.12 209 LEU A CA 1
ATOM 1573 C C . LEU A 1 209 ? 11.836 -9.229 -12.067 1.00 92.12 209 LEU A C 1
ATOM 1575 O O . LEU A 1 209 ? 12.156 -10.115 -11.274 1.00 92.12 209 LEU A O 1
ATOM 1579 N N . VAL A 1 210 ? 11.189 -8.127 -11.681 1.00 90.69 210 VAL A N 1
ATOM 1580 C CA . VAL A 1 210 ? 10.785 -7.864 -10.292 1.00 90.69 210 VAL A CA 1
ATOM 1581 C C . VAL A 1 210 ? 9.837 -8.948 -9.789 1.00 90.69 210 VAL A C 1
ATOM 1583 O O . VAL A 1 210 ? 10.053 -9.509 -8.714 1.00 90.69 210 VAL A O 1
ATOM 1586 N N . ALA A 1 211 ? 8.812 -9.277 -10.575 1.00 94.62 211 ALA A N 1
ATOM 1587 C CA . ALA A 1 211 ? 7.832 -10.284 -10.206 1.00 94.62 211 ALA A CA 1
ATOM 1588 C C . ALA A 1 211 ? 8.461 -11.675 -10.068 1.00 94.62 211 ALA A C 1
ATOM 1590 O O . ALA A 1 211 ? 8.127 -12.390 -9.129 1.00 94.62 211 ALA A O 1
ATOM 1591 N N . ALA A 1 212 ? 9.413 -12.039 -10.932 1.00 94.38 212 ALA A N 1
ATOM 1592 C CA . ALA A 1 212 ? 10.143 -13.299 -10.846 1.00 94.38 212 ALA A CA 1
ATOM 1593 C C . ALA A 1 212 ? 10.973 -13.394 -9.558 1.00 94.38 212 ALA A C 1
ATOM 1595 O O . ALA A 1 212 ? 10.933 -14.418 -8.880 1.00 94.38 212 ALA A O 1
ATOM 1596 N N . VAL A 1 213 ? 11.675 -12.325 -9.172 1.00 92.44 213 VAL A N 1
ATOM 1597 C CA . VAL A 1 213 ? 12.444 -12.291 -7.916 1.00 92.44 213 VAL A CA 1
ATOM 1598 C C . VAL A 1 213 ? 11.524 -12.446 -6.698 1.00 92.44 213 VAL A C 1
ATOM 1600 O O . VAL A 1 213 ? 11.821 -13.231 -5.796 1.00 92.44 213 VAL A O 1
ATOM 1603 N N . ILE A 1 214 ? 10.381 -11.754 -6.685 1.00 93.19 214 ILE A N 1
ATOM 1604 C CA . ILE A 1 214 ? 9.383 -11.882 -5.611 1.00 93.19 214 ILE A CA 1
ATOM 1605 C C . ILE A 1 214 ? 8.761 -13.288 -5.611 1.00 93.19 214 ILE A C 1
ATOM 1607 O O . ILE A 1 214 ? 8.566 -13.873 -4.545 1.00 93.19 214 ILE A O 1
ATOM 1611 N N . LEU A 1 215 ? 8.489 -13.860 -6.787 1.00 95.69 215 LEU A N 1
ATOM 1612 C CA . LEU A 1 215 ? 7.943 -15.209 -6.927 1.00 95.69 215 LEU A CA 1
ATOM 1613 C C . LEU A 1 215 ? 8.913 -16.257 -6.378 1.00 95.69 215 LEU A C 1
ATOM 1615 O O . LEU A 1 215 ? 8.497 -17.157 -5.654 1.00 95.69 215 LEU A O 1
ATOM 1619 N N . LEU A 1 216 ? 10.207 -16.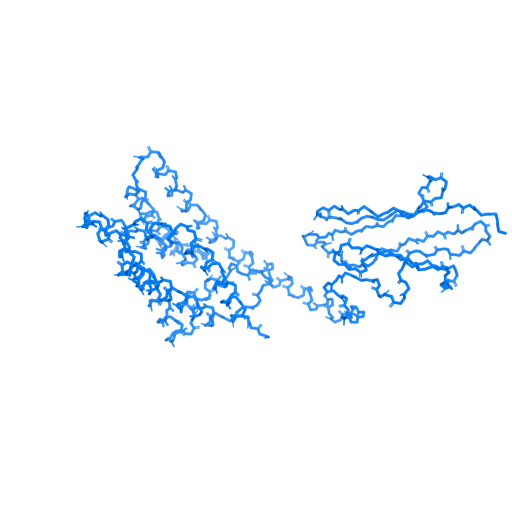124 -6.678 1.00 94.88 216 LEU A N 1
ATOM 1620 C CA . LEU A 1 216 ? 11.245 -17.001 -6.143 1.00 94.88 216 LEU A CA 1
ATOM 1621 C C . LEU A 1 216 ? 11.306 -16.926 -4.614 1.00 94.88 216 LEU A C 1
ATOM 1623 O O . LEU A 1 216 ? 11.382 -17.966 -3.963 1.00 94.88 216 LEU A O 1
ATOM 1627 N N . ASP A 1 217 ? 11.197 -15.734 -4.021 1.00 93.25 217 ASP A N 1
ATOM 1628 C CA . ASP A 1 217 ? 11.093 -15.602 -2.563 1.00 93.25 217 ASP A CA 1
ATOM 1629 C C . ASP A 1 217 ? 9.822 -16.273 -2.017 1.00 93.25 217 ASP A C 1
ATOM 1631 O O . ASP A 1 217 ? 9.884 -16.997 -1.023 1.00 93.25 217 ASP A O 1
ATOM 1635 N N . ALA A 1 218 ? 8.676 -16.103 -2.680 1.00 94.00 218 ALA A N 1
ATOM 1636 C CA . ALA A 1 218 ? 7.413 -16.720 -2.276 1.00 94.00 218 ALA A CA 1
ATOM 1637 C C . ALA A 1 218 ? 7.457 -18.259 -2.326 1.00 94.00 218 ALA A C 1
ATOM 1639 O O . ALA A 1 218 ? 6.958 -18.926 -1.416 1.00 94.00 218 ALA A O 1
ATOM 1640 N N . LEU A 1 219 ? 8.061 -18.827 -3.372 1.00 95.81 219 LEU A N 1
ATOM 1641 C CA . LEU A 1 219 ? 8.104 -20.272 -3.602 1.00 95.81 219 LEU A CA 1
ATOM 1642 C C . LEU A 1 219 ? 9.225 -20.958 -2.814 1.00 95.81 219 LEU A C 1
ATOM 1644 O O . LEU A 1 219 ? 8.981 -21.968 -2.158 1.00 95.81 219 LEU A O 1
ATOM 1648 N N . LEU A 1 220 ? 10.443 -20.410 -2.850 1.00 95.38 220 LEU A N 1
ATOM 1649 C CA . LEU A 1 220 ? 11.633 -21.058 -2.288 1.00 95.38 220 LEU A CA 1
ATOM 1650 C C . LEU A 1 220 ? 11.886 -20.661 -0.831 1.00 95.38 220 LEU A C 1
ATOM 1652 O O . LEU A 1 220 ? 12.320 -21.484 -0.028 1.00 95.38 220 LEU A O 1
ATOM 1656 N N . ASN A 1 221 ? 11.589 -19.412 -0.470 1.00 92.44 221 ASN A N 1
ATOM 1657 C CA . ASN A 1 221 ? 11.850 -18.858 0.860 1.00 92.44 221 ASN A CA 1
ATOM 1658 C C . ASN A 1 221 ? 10.557 -18.543 1.636 1.00 92.44 221 ASN A C 1
ATOM 1660 O O . ASN A 1 221 ? 10.592 -17.899 2.685 1.00 92.44 221 ASN A O 1
ATOM 1664 N N . ARG A 1 222 ? 9.399 -19.009 1.144 1.00 91.81 222 ARG A N 1
ATOM 1665 C CA . ARG A 1 222 ? 8.073 -18.816 1.761 1.00 91.81 222 ARG A CA 1
ATOM 1666 C C . ARG A 1 222 ? 7.760 -17.348 2.085 1.00 91.81 222 ARG A C 1
ATOM 1668 O O . ARG A 1 222 ? 7.179 -17.046 3.123 1.00 91.81 222 ARG A O 1
ATOM 1675 N N . GLY A 1 223 ? 8.203 -16.422 1.237 1.00 88.44 223 GLY A N 1
ATOM 1676 C CA . GLY A 1 223 ? 7.974 -14.986 1.408 1.00 88.44 223 GLY A CA 1
ATOM 1677 C C . GLY A 1 223 ? 8.709 -14.363 2.598 1.00 88.44 223 GLY A C 1
ATOM 1678 O O . GLY A 1 223 ? 8.349 -13.268 3.030 1.00 88.44 223 GLY A O 1
ATOM 1679 N N . ARG A 1 224 ? 9.710 -15.040 3.181 1.00 87.75 224 ARG A N 1
ATOM 1680 C CA . ARG A 1 224 ? 10.422 -14.556 4.378 1.00 87.75 224 ARG A CA 1
ATOM 1681 C C . ARG A 1 224 ? 11.259 -13.306 4.122 1.00 87.75 224 ARG A C 1
ATOM 1683 O O . ARG A 1 224 ? 11.643 -12.653 5.092 1.00 87.75 224 ARG A O 1
ATOM 1690 N N . TYR A 1 225 ? 11.552 -12.967 2.865 1.00 86.31 225 TYR A N 1
ATOM 1691 C CA . TYR A 1 225 ? 12.242 -11.727 2.533 1.00 86.31 225 TYR A CA 1
ATOM 1692 C C . TYR A 1 225 ? 11.260 -10.630 2.113 1.00 86.31 225 TYR A C 1
ATOM 1694 O O . TYR A 1 225 ? 10.968 -9.753 2.920 1.00 86.31 225 TYR A O 1
ATOM 1702 N N . PHE A 1 226 ? 10.731 -10.652 0.889 1.00 87.00 226 PHE A N 1
ATOM 1703 C CA . PHE A 1 226 ? 9.898 -9.569 0.357 1.00 87.00 226 PHE A CA 1
ATOM 1704 C C . PHE A 1 226 ? 8.531 -9.531 1.030 1.00 87.00 226 PHE A C 1
ATOM 1706 O O . PHE A 1 226 ? 8.115 -8.474 1.501 1.00 87.00 226 PHE A O 1
ATOM 1713 N N . GLY A 1 227 ? 7.866 -10.682 1.144 1.00 87.75 227 GLY A N 1
ATOM 1714 C CA . GLY A 1 227 ? 6.555 -10.784 1.787 1.00 87.75 227 GLY A CA 1
ATOM 1715 C C . GLY A 1 227 ? 6.578 -10.304 3.236 1.00 87.75 227 GLY A C 1
ATOM 1716 O O . GLY A 1 227 ? 5.770 -9.470 3.637 1.00 87.75 227 GLY A O 1
ATOM 1717 N N . ALA A 1 228 ? 7.561 -10.762 4.012 1.00 85.81 228 ALA A N 1
ATOM 1718 C CA . ALA A 1 228 ? 7.691 -10.414 5.422 1.00 85.81 228 ALA A CA 1
ATOM 1719 C C . ALA A 1 228 ? 8.050 -8.941 5.624 1.00 85.81 228 ALA A C 1
ATOM 1721 O O . ALA A 1 228 ? 7.663 -8.356 6.630 1.00 85.81 228 ALA A O 1
ATOM 1722 N N . ARG A 1 229 ? 8.790 -8.336 4.688 1.00 83.75 229 ARG A N 1
ATOM 1723 C CA . ARG A 1 229 ? 9.118 -6.906 4.713 1.00 83.75 229 ARG A CA 1
ATOM 1724 C C . ARG A 1 229 ? 7.918 -6.052 4.334 1.00 83.75 229 ARG A C 1
ATOM 1726 O O . ARG A 1 229 ? 7.637 -5.090 5.031 1.00 83.75 229 ARG A O 1
ATOM 1733 N N . LEU A 1 230 ? 7.165 -6.429 3.307 1.00 84.56 230 LEU A N 1
ATOM 1734 C CA . LEU A 1 230 ? 5.952 -5.713 2.909 1.00 84.56 230 LEU A CA 1
ATOM 1735 C C . LEU A 1 230 ? 4.854 -5.797 3.977 1.00 84.56 230 LEU A C 1
ATOM 1737 O O . LEU A 1 230 ? 4.210 -4.796 4.284 1.00 84.56 230 LEU A O 1
ATOM 1741 N N . ALA A 1 231 ? 4.724 -6.948 4.638 1.00 84.31 231 ALA A N 1
ATOM 1742 C CA . ALA A 1 231 ? 3.825 -7.125 5.776 1.00 84.31 231 ALA A CA 1
ATOM 1743 C C . ALA A 1 231 ? 4.129 -6.161 6.943 1.00 84.31 231 ALA A C 1
ATOM 1745 O O . ALA A 1 231 ? 3.239 -5.843 7.727 1.00 84.31 231 ALA A O 1
ATOM 1746 N N . ARG A 1 232 ? 5.359 -5.629 7.055 1.00 77.56 232 ARG A N 1
ATOM 1747 C CA . ARG A 1 232 ? 5.720 -4.659 8.108 1.00 77.56 232 ARG A CA 1
ATOM 1748 C C . ARG A 1 232 ? 4.951 -3.350 8.001 1.00 77.56 232 ARG A C 1
ATOM 1750 O O . ARG A 1 232 ? 4.736 -2.730 9.043 1.00 77.56 232 ARG A O 1
ATOM 1757 N N . TYR A 1 233 ? 4.558 -2.960 6.788 1.00 75.00 233 TYR A N 1
ATOM 1758 C CA . TYR A 1 233 ? 3.795 -1.739 6.522 1.00 75.00 233 TYR A CA 1
ATOM 1759 C C . TYR A 1 233 ? 2.283 -1.938 6.707 1.00 75.00 233 TYR A C 1
ATOM 1761 O O . TYR A 1 233 ? 1.540 -0.964 6.766 1.00 75.00 233 TYR A O 1
ATOM 1769 N N . MET A 1 234 ? 1.819 -3.185 6.841 1.00 76.50 234 MET A N 1
ATOM 1770 C CA . MET A 1 234 ? 0.408 -3.526 7.033 1.00 76.50 234 MET A CA 1
ATOM 1771 C C . MET A 1 234 ? 0.067 -3.617 8.527 1.00 76.50 234 MET A C 1
ATOM 1773 O O . MET A 1 234 ? -0.192 -4.693 9.060 1.00 76.50 234 MET A O 1
ATOM 1777 N N . VAL A 1 235 ? 0.105 -2.479 9.224 1.00 68.81 235 VAL A N 1
ATOM 1778 C CA . VAL A 1 235 ? -0.265 -2.396 10.650 1.00 68.81 235 VAL A CA 1
ATOM 1779 C C . VAL A 1 235 ? -1.773 -2.620 10.805 1.00 68.81 235 VAL A C 1
ATOM 1781 O O . VAL A 1 235 ? -2.558 -2.035 10.061 1.00 68.81 235 VAL A O 1
ATOM 1784 N N . GLY A 1 236 ? -2.189 -3.473 11.746 1.00 65.38 236 GLY A N 1
ATOM 1785 C CA . GLY A 1 236 ? -3.605 -3.772 11.987 1.00 65.38 236 GLY A CA 1
ATOM 1786 C C . GLY A 1 236 ? -4.259 -4.726 10.982 1.00 65.38 236 GLY A C 1
ATOM 1787 O O . GLY A 1 236 ? -5.455 -4.999 11.096 1.00 65.38 236 GLY A O 1
ATOM 1788 N N . MET A 1 237 ? -3.508 -5.272 10.014 1.00 70.31 237 MET A N 1
ATOM 1789 C CA . MET A 1 237 ? -4.003 -6.311 9.105 1.00 70.31 237 MET A CA 1
ATOM 1790 C C . MET A 1 237 ? -3.124 -7.566 9.197 1.00 70.31 237 MET A C 1
ATOM 1792 O O . MET A 1 237 ? -2.001 -7.552 8.693 1.00 70.31 237 MET A O 1
ATOM 1796 N N . PRO A 1 238 ? -3.613 -8.669 9.795 1.00 78.12 238 PRO A N 1
ATOM 1797 C CA . PRO A 1 238 ? -2.865 -9.916 9.818 1.00 78.12 238 PRO A CA 1
ATOM 1798 C C . PRO A 1 238 ? -2.781 -10.473 8.390 1.00 78.12 238 PRO A C 1
ATOM 1800 O O . PRO A 1 238 ? -3.795 -10.764 7.746 1.00 78.12 238 PRO A O 1
ATOM 1803 N N . VAL A 1 239 ? -1.558 -10.566 7.874 1.00 87.19 239 VAL A N 1
ATOM 1804 C CA . VAL A 1 239 ? -1.269 -11.062 6.528 1.00 87.19 239 VAL A CA 1
ATOM 1805 C C . VAL A 1 239 ? -0.223 -12.164 6.578 1.00 87.19 239 VAL A C 1
ATOM 1807 O O . VAL A 1 239 ? 0.768 -12.071 7.302 1.00 87.19 239 VAL A O 1
ATOM 1810 N N . ASP A 1 240 ? -0.436 -13.199 5.775 1.00 91.75 240 ASP A N 1
ATOM 1811 C CA . ASP A 1 240 ? 0.531 -14.260 5.532 1.00 91.75 240 ASP A CA 1
ATOM 1812 C C . ASP A 1 240 ? 1.608 -13.741 4.553 1.00 91.75 240 ASP A C 1
ATOM 1814 O O . ASP A 1 240 ? 1.285 -13.405 3.405 1.00 91.75 240 ASP A O 1
ATOM 1818 N N . PRO A 1 241 ? 2.891 -13.677 4.963 1.00 91.88 241 PRO A N 1
ATOM 1819 C CA . PRO A 1 241 ? 3.981 -13.195 4.115 1.00 91.88 241 PRO A CA 1
ATOM 1820 C C . PRO A 1 241 ? 4.140 -13.954 2.794 1.00 91.88 241 PRO A C 1
ATOM 1822 O O . PRO A 1 241 ? 4.441 -13.345 1.766 1.00 91.88 241 PRO A O 1
ATOM 1825 N N . GLN A 1 242 ? 3.939 -15.273 2.798 1.00 95.00 242 GLN A N 1
ATOM 1826 C CA . GLN A 1 242 ? 4.077 -16.103 1.606 1.00 95.00 242 GLN A CA 1
ATOM 1827 C C . GLN A 1 242 ? 2.967 -15.792 0.608 1.00 95.00 242 GLN A C 1
ATOM 1829 O O . GLN A 1 242 ? 3.237 -15.594 -0.578 1.00 95.00 242 GLN A O 1
ATOM 1834 N N . ARG A 1 243 ? 1.722 -15.713 1.089 1.00 94.38 243 ARG A N 1
ATOM 1835 C CA . ARG A 1 243 ? 0.566 -15.378 0.248 1.00 94.38 243 ARG A CA 1
ATOM 1836 C C . ARG A 1 243 ? 0.655 -13.954 -0.285 1.00 94.38 243 ARG A C 1
ATOM 1838 O O . ARG A 1 243 ? 0.343 -13.734 -1.451 1.00 94.38 243 ARG A O 1
ATOM 1845 N N . LEU A 1 244 ? 1.129 -13.010 0.530 1.00 94.12 244 LEU A N 1
ATOM 1846 C CA . LEU A 1 244 ? 1.358 -11.633 0.099 1.00 94.12 244 LEU A CA 1
ATOM 1847 C C . LEU A 1 244 ? 2.384 -11.568 -1.038 1.00 94.12 244 LEU A C 1
ATOM 1849 O O . LEU A 1 244 ? 2.102 -10.982 -2.081 1.00 94.12 244 LEU A O 1
ATOM 1853 N N . ALA A 1 245 ? 3.546 -12.206 -0.867 1.00 94.56 245 ALA A N 1
ATOM 1854 C CA . ALA A 1 245 ? 4.580 -12.246 -1.900 1.00 94.56 245 ALA A CA 1
ATOM 1855 C C . ALA A 1 245 ? 4.075 -12.925 -3.185 1.00 94.56 245 ALA A C 1
ATOM 1857 O O . ALA A 1 245 ? 4.270 -12.394 -4.275 1.00 94.56 245 ALA A O 1
ATOM 1858 N N . LEU A 1 246 ? 3.370 -14.055 -3.065 1.00 96.56 246 LEU A N 1
ATOM 1859 C CA . LEU A 1 246 ? 2.814 -14.772 -4.214 1.00 96.56 246 LEU A CA 1
ATOM 1860 C C . LEU A 1 246 ? 1.774 -13.928 -4.958 1.00 96.56 246 LEU A C 1
ATOM 1862 O O . LEU A 1 246 ? 1.836 -13.822 -6.179 1.00 96.56 246 LEU A O 1
ATOM 1866 N N . GLY A 1 247 ? 0.854 -13.287 -4.233 1.00 95.44 247 GLY A N 1
ATOM 1867 C CA . GLY A 1 247 ? -0.152 -12.412 -4.828 1.00 95.44 247 GLY A CA 1
ATOM 1868 C C . GLY A 1 247 ? 0.474 -11.231 -5.572 1.00 95.44 247 GLY A C 1
ATOM 1869 O O . GLY A 1 247 ? 0.086 -10.947 -6.703 1.00 95.44 247 GLY A O 1
ATOM 1870 N N . LEU A 1 248 ? 1.489 -10.590 -4.987 1.00 95.25 248 LEU A N 1
ATOM 1871 C CA . LEU A 1 248 ? 2.214 -9.492 -5.632 1.00 95.25 248 LEU A CA 1
ATOM 1872 C C . LEU A 1 248 ? 3.006 -9.943 -6.861 1.00 95.25 248 LEU A C 1
ATOM 1874 O O . LEU A 1 248 ? 3.020 -9.233 -7.864 1.00 95.25 248 LEU A O 1
ATOM 1878 N N . ALA A 1 249 ? 3.631 -11.119 -6.811 1.00 96.12 249 ALA A N 1
ATOM 1879 C CA . ALA A 1 249 ? 4.319 -11.694 -7.959 1.00 96.12 249 ALA A CA 1
ATOM 1880 C C . ALA A 1 249 ? 3.351 -12.001 -9.110 1.00 96.12 249 ALA A C 1
ATOM 1882 O O . ALA A 1 249 ? 3.602 -11.603 -10.244 1.00 96.12 249 ALA A O 1
ATOM 1883 N N . VAL A 1 250 ? 2.223 -12.658 -8.823 1.00 96.94 250 VAL A N 1
ATOM 1884 C CA . VAL A 1 250 ? 1.197 -12.958 -9.833 1.00 96.94 250 VAL A CA 1
ATOM 1885 C C . VAL A 1 250 ? 0.631 -11.669 -10.420 1.00 96.94 250 VAL A C 1
ATOM 1887 O O . VAL A 1 250 ? 0.553 -11.545 -11.638 1.00 96.94 250 VAL A O 1
ATOM 1890 N N . MET A 1 251 ? 0.312 -10.680 -9.581 1.00 96.19 251 MET A N 1
ATOM 1891 C CA . MET A 1 251 ? -0.115 -9.358 -10.040 1.00 96.19 251 MET A CA 1
ATOM 1892 C C . MET A 1 251 ? 0.932 -8.724 -10.964 1.00 96.19 251 MET A C 1
ATOM 1894 O O . MET A 1 251 ? 0.582 -8.280 -12.052 1.00 96.19 251 MET A O 1
ATOM 1898 N N . GLY A 1 252 ? 2.208 -8.715 -10.570 1.00 94.50 252 GLY A N 1
ATOM 1899 C CA . GLY A 1 252 ? 3.295 -8.159 -11.377 1.00 94.50 252 GLY A CA 1
ATOM 1900 C C . GLY A 1 252 ? 3.451 -8.850 -12.735 1.00 94.50 252 GLY A C 1
ATOM 1901 O O . GLY A 1 252 ? 3.598 -8.167 -13.746 1.00 94.50 252 GLY A O 1
ATOM 1902 N N . LEU A 1 253 ? 3.345 -10.183 -12.782 1.00 96.81 253 LEU A N 1
ATOM 1903 C CA . LEU A 1 253 ? 3.362 -10.950 -14.034 1.00 96.81 253 LEU A CA 1
ATOM 1904 C C . LEU A 1 253 ? 2.138 -10.657 -14.908 1.00 96.81 253 LEU A C 1
ATOM 1906 O O . LEU A 1 253 ? 2.289 -10.484 -16.115 1.00 96.81 253 LEU A O 1
ATOM 1910 N N . CYS A 1 254 ? 0.946 -10.555 -14.316 1.00 96.38 254 CYS A N 1
ATOM 1911 C CA . CYS A 1 254 ? -0.269 -10.183 -15.039 1.00 96.38 254 CYS A CA 1
ATOM 1912 C C . CYS A 1 254 ? -0.140 -8.788 -15.656 1.00 96.38 254 CYS A C 1
ATOM 1914 O O . CYS A 1 254 ? -0.376 -8.632 -16.849 1.00 96.38 254 CYS A O 1
ATOM 1916 N N . MET A 1 255 ? 0.288 -7.791 -14.878 1.00 96.12 255 MET A N 1
ATOM 1917 C CA . MET A 1 255 ? 0.476 -6.419 -15.361 1.00 96.12 255 MET A CA 1
ATOM 1918 C C . MET A 1 255 ? 1.545 -6.351 -16.460 1.00 96.12 255 MET A C 1
ATOM 1920 O O . MET A 1 255 ? 1.325 -5.749 -17.510 1.00 96.12 255 MET A O 1
ATOM 1924 N N . ALA A 1 256 ? 2.678 -7.034 -16.275 1.00 95.00 256 ALA A N 1
ATOM 1925 C CA . ALA A 1 256 ? 3.729 -7.106 -17.286 1.00 95.00 256 ALA A CA 1
ATOM 1926 C C . ALA A 1 256 ? 3.247 -7.785 -18.580 1.00 95.00 256 ALA A C 1
ATOM 1928 O O . ALA A 1 256 ? 3.561 -7.310 -19.676 1.00 95.00 256 ALA A O 1
ATOM 1929 N N . GLY A 1 257 ? 2.470 -8.865 -18.461 1.00 95.50 257 GLY A N 1
ATOM 1930 C CA . GLY A 1 257 ? 1.873 -9.584 -19.584 1.00 95.50 257 GLY A CA 1
ATOM 1931 C C . GLY A 1 257 ? 0.828 -8.755 -20.327 1.00 95.50 257 GLY A C 1
ATOM 1932 O O . GLY A 1 257 ? 0.844 -8.712 -21.553 1.00 95.50 257 GLY A O 1
ATOM 1933 N N . LEU A 1 258 ? -0.031 -8.032 -19.608 1.00 95.00 258 LEU A N 1
ATOM 1934 C CA . LEU A 1 258 ? -1.017 -7.135 -20.209 1.00 95.00 258 LEU A CA 1
ATOM 1935 C C . LEU A 1 258 ? -0.355 -5.970 -20.941 1.00 95.00 258 LEU A C 1
ATOM 1937 O O . LEU A 1 258 ? -0.734 -5.689 -22.074 1.00 95.00 258 LEU A O 1
ATOM 1941 N N . ASN A 1 259 ? 0.686 -5.359 -20.368 1.00 94.12 259 ASN A N 1
ATOM 1942 C CA . ASN A 1 259 ? 1.451 -4.334 -21.077 1.00 94.12 259 ASN A CA 1
ATOM 1943 C C . ASN A 1 259 ? 2.148 -4.897 -22.330 1.00 94.12 259 ASN A C 1
ATOM 1945 O O . ASN A 1 259 ? 2.197 -4.226 -23.361 1.00 94.12 259 ASN A O 1
ATOM 1949 N N . LEU A 1 260 ? 2.643 -6.140 -22.284 1.00 94.06 260 LEU A N 1
ATOM 1950 C CA . LEU A 1 260 ? 3.235 -6.800 -23.452 1.00 94.06 260 LEU A CA 1
ATOM 1951 C C . LEU A 1 260 ? 2.187 -7.028 -24.550 1.00 94.06 260 LEU A C 1
ATOM 1953 O O . LEU A 1 260 ? 2.444 -6.718 -25.711 1.00 94.06 260 LEU A O 1
ATOM 1957 N N . LEU A 1 261 ? 1.001 -7.523 -24.188 1.00 94.00 261 LEU A N 1
ATOM 1958 C CA . LEU A 1 261 ? -0.115 -7.699 -25.119 1.00 94.00 261 LEU A CA 1
ATOM 1959 C C . LEU A 1 261 ? -0.575 -6.359 -25.698 1.00 94.00 261 LEU A C 1
ATOM 1961 O O . LEU A 1 261 ? -0.736 -6.247 -26.908 1.00 94.00 261 LEU A O 1
ATOM 1965 N N . ALA A 1 262 ? -0.713 -5.326 -24.866 1.00 92.56 262 ALA A N 1
ATOM 1966 C CA . ALA A 1 262 ? -1.051 -3.978 -25.308 1.00 92.56 262 ALA A CA 1
ATOM 1967 C C . ALA A 1 262 ? -0.019 -3.444 -26.314 1.00 92.56 262 ALA A C 1
ATOM 1969 O O . ALA A 1 262 ? -0.394 -2.881 -27.334 1.00 92.56 262 ALA A O 1
ATOM 1970 N N . THR A 1 263 ? 1.270 -3.695 -26.076 1.00 91.19 263 THR A N 1
ATOM 1971 C CA . THR A 1 263 ? 2.365 -3.307 -26.982 1.00 91.19 263 THR A CA 1
ATOM 1972 C C . THR A 1 263 ? 2.308 -4.046 -28.328 1.00 91.19 263 THR A C 1
ATOM 1974 O O . THR A 1 263 ? 2.720 -3.508 -29.351 1.00 91.19 263 THR A O 1
ATOM 1977 N N . GLN A 1 264 ? 1.823 -5.292 -28.349 1.00 91.56 264 GLN A N 1
ATOM 1978 C CA . GLN A 1 264 ? 1.720 -6.094 -29.575 1.00 91.56 264 GLN A CA 1
ATOM 1979 C C . GLN A 1 264 ? 0.437 -5.835 -30.372 1.00 91.56 264 GLN A C 1
ATOM 1981 O O . GLN A 1 264 ? 0.449 -5.967 -31.593 1.00 91.56 264 GLN A O 1
ATOM 1986 N N . LEU A 1 265 ? -0.664 -5.517 -29.688 1.00 92.62 265 LEU A N 1
ATOM 1987 C CA . LEU A 1 265 ? -2.005 -5.479 -30.276 1.00 92.62 265 LEU A CA 1
ATOM 1988 C C . LEU A 1 265 ? -2.524 -4.060 -30.531 1.00 92.62 265 LEU A C 1
ATOM 1990 O O . LEU A 1 265 ? -3.414 -3.888 -31.362 1.00 92.62 265 LEU A O 1
ATOM 1994 N N . LEU A 1 266 ? -2.015 -3.053 -29.819 1.00 92.44 266 LEU A N 1
ATOM 1995 C CA . LEU A 1 266 ? -2.493 -1.676 -29.922 1.00 92.44 266 LEU A CA 1
ATOM 1996 C C . LEU A 1 266 ? -1.533 -0.803 -30.731 1.00 92.44 266 LEU A C 1
ATOM 1998 O O . LEU A 1 266 ? -0.322 -1.015 -30.761 1.00 92.44 266 LEU A O 1
ATOM 2002 N N . SER A 1 267 ? -2.085 0.240 -31.351 1.00 91.62 267 SER A N 1
ATOM 2003 C CA . SER A 1 267 ? -1.282 1.364 -31.831 1.00 91.62 267 SER A CA 1
ATOM 2004 C C . SER A 1 267 ? -0.740 2.181 -30.651 1.00 91.62 267 SER A C 1
ATOM 2006 O O . SER A 1 267 ? -1.250 2.100 -29.532 1.00 91.62 267 SER A O 1
ATOM 2008 N N . LYS A 1 268 ? 0.273 3.016 -30.903 1.00 86.56 268 LYS A N 1
ATOM 2009 C CA . LYS A 1 268 ? 0.940 3.849 -29.886 1.00 86.56 268 LYS A CA 1
ATOM 2010 C C . LYS A 1 268 ? -0.036 4.717 -29.086 1.00 86.56 268 LYS A C 1
ATOM 2012 O O . LYS A 1 268 ? 0.030 4.729 -27.859 1.00 86.56 268 LYS A O 1
ATOM 2017 N N . ASP A 1 269 ? -0.963 5.385 -29.765 1.00 90.31 269 ASP A N 1
ATOM 2018 C CA . ASP A 1 269 ? -1.929 6.277 -29.115 1.00 90.31 269 ASP A CA 1
ATOM 2019 C C . ASP A 1 269 ? -2.878 5.497 -28.196 1.00 90.31 269 ASP A C 1
ATOM 2021 O O . ASP A 1 269 ? -3.124 5.894 -27.058 1.00 90.31 269 ASP A O 1
ATOM 2025 N N . HIS A 1 270 ? -3.339 4.323 -28.638 1.00 91.88 270 HIS A N 1
ATOM 2026 C CA . HIS A 1 270 ? -4.169 3.444 -27.816 1.00 91.88 270 HIS A CA 1
ATOM 2027 C C . HIS A 1 270 ? -3.389 2.811 -26.656 1.00 91.88 270 HIS A C 1
ATOM 2029 O O . HIS A 1 270 ? -3.944 2.648 -25.570 1.00 91.88 270 HIS A O 1
ATOM 2035 N N . TRP A 1 271 ? -2.105 2.495 -26.839 1.00 92.75 271 TRP A N 1
ATOM 2036 C CA . TRP A 1 271 ? -1.233 2.035 -25.756 1.00 92.75 271 TRP A CA 1
ATOM 2037 C C . TRP A 1 271 ? -1.030 3.120 -24.683 1.00 92.75 271 TRP A C 1
ATOM 2039 O O . TRP A 1 271 ? -1.066 2.825 -23.488 1.00 92.75 271 TRP A O 1
ATOM 2049 N N . LEU A 1 272 ? -0.893 4.389 -25.081 1.00 88.75 272 LEU A N 1
ATOM 2050 C CA . LEU A 1 272 ? -0.830 5.527 -24.155 1.00 88.75 272 LEU A CA 1
ATOM 2051 C C . LEU A 1 272 ? -2.129 5.689 -23.356 1.00 88.75 272 LEU A C 1
ATOM 2053 O O . LEU A 1 272 ? -2.090 5.900 -22.143 1.00 88.75 272 LEU A O 1
ATOM 2057 N N . VAL A 1 273 ? -3.281 5.531 -24.012 1.00 92.25 273 VAL A N 1
ATOM 2058 C CA . VAL A 1 273 ? -4.587 5.525 -23.335 1.00 92.25 273 VAL A CA 1
ATOM 2059 C C . VAL A 1 273 ? -4.678 4.359 -22.346 1.00 92.25 273 VAL A C 1
ATOM 2061 O O . VAL A 1 273 ? -5.077 4.564 -21.200 1.00 92.25 273 VAL A O 1
ATOM 2064 N N . TYR A 1 274 ? -4.258 3.155 -22.747 1.00 91.81 274 TYR A N 1
ATOM 2065 C CA . TYR A 1 274 ? -4.223 1.976 -21.878 1.00 91.81 274 TYR A CA 1
ATOM 2066 C C . TYR A 1 274 ? -3.359 2.213 -20.628 1.00 91.81 274 TYR A C 1
ATOM 2068 O O . TYR A 1 274 ? -3.847 2.057 -19.507 1.00 91.81 274 TYR A O 1
ATOM 2076 N N . THR A 1 275 ? -2.107 2.642 -20.799 1.00 85.31 275 THR A N 1
ATOM 2077 C CA . THR A 1 275 ? -1.174 2.840 -19.675 1.00 85.31 275 THR A CA 1
ATOM 2078 C C . THR A 1 275 ? -1.611 3.962 -18.736 1.00 85.31 275 THR A C 1
ATOM 2080 O O . THR A 1 275 ? -1.369 3.891 -17.535 1.00 85.31 275 THR A O 1
ATOM 2083 N N . THR A 1 276 ? -2.307 4.974 -19.257 1.00 85.56 276 THR A N 1
ATOM 2084 C CA . THR A 1 276 ? -2.773 6.115 -18.457 1.00 85.56 276 THR A CA 1
ATOM 2085 C C . THR A 1 276 ? -4.063 5.807 -17.697 1.00 85.56 276 THR A C 1
ATOM 2087 O O . THR A 1 276 ? -4.176 6.136 -16.517 1.00 85.56 276 THR A O 1
ATOM 2090 N N . PHE A 1 277 ? -5.049 5.188 -18.355 1.00 91.81 277 PHE A N 1
ATOM 2091 C CA . PHE A 1 277 ? -6.417 5.102 -17.829 1.00 91.81 277 PHE A CA 1
ATOM 2092 C C . PHE A 1 277 ? -6.863 3.697 -17.432 1.00 91.81 277 PHE A C 1
ATOM 2094 O O . PHE A 1 277 ? -7.814 3.570 -16.667 1.00 91.81 277 PHE A O 1
ATOM 2101 N N . VAL A 1 278 ? -6.215 2.645 -17.932 1.00 91.81 278 VAL A N 1
ATOM 2102 C CA . VAL A 1 278 ? -6.613 1.254 -17.658 1.00 91.81 278 VAL A CA 1
ATOM 2103 C C . VAL A 1 278 ? -5.649 0.597 -16.678 1.00 91.81 278 VAL A C 1
ATOM 2105 O O . VAL A 1 278 ? -6.088 -0.044 -15.724 1.00 91.81 278 VAL A O 1
ATOM 2108 N N . ASP A 1 279 ? -4.349 0.799 -16.877 1.00 89.12 279 ASP A N 1
ATOM 2109 C CA . ASP A 1 279 ? -3.296 0.117 -16.123 1.00 89.12 279 ASP A CA 1
ATOM 2110 C C . ASP A 1 279 ? -3.366 0.424 -14.615 1.00 89.12 279 ASP A C 1
ATOM 2112 O O . ASP A 1 279 ? -3.440 -0.491 -13.795 1.00 89.12 279 ASP A O 1
ATOM 2116 N N . ALA A 1 280 ? -3.458 1.703 -14.232 1.00 86.88 280 ALA A N 1
ATOM 2117 C CA . ALA A 1 280 ? -3.508 2.098 -12.822 1.00 86.88 280 ALA A CA 1
ATOM 2118 C C . ALA A 1 280 ? -4.783 1.624 -12.082 1.00 86.88 280 ALA A C 1
ATOM 2120 O O . ALA A 1 280 ? -4.648 1.033 -11.003 1.00 86.88 280 ALA A O 1
ATOM 2121 N N . PRO A 1 281 ? -6.014 1.802 -12.613 1.00 92.31 281 PRO A N 1
ATOM 2122 C CA . PRO A 1 281 ? -7.209 1.238 -11.980 1.00 92.31 281 PRO A CA 1
ATOM 2123 C C . PRO A 1 281 ? -7.179 -0.287 -11.883 1.00 92.31 281 PRO A C 1
ATOM 2125 O O . PRO A 1 281 ? -7.588 -0.847 -10.865 1.00 92.31 281 PRO A O 1
ATOM 2128 N N . LEU A 1 282 ? -6.665 -0.971 -12.908 1.00 93.69 282 LEU A N 1
ATOM 2129 C CA . LEU A 1 282 ? -6.541 -2.423 -12.886 1.00 93.69 282 LEU A CA 1
ATOM 2130 C C . LEU A 1 282 ? -5.551 -2.886 -11.813 1.00 93.69 282 LEU A C 1
ATOM 2132 O O . LEU A 1 282 ? -5.874 -3.785 -11.036 1.00 93.69 282 LEU A O 1
ATOM 2136 N N . ALA A 1 283 ? -4.386 -2.240 -11.718 1.00 90.94 283 ALA A N 1
ATOM 2137 C CA . ALA A 1 283 ? -3.402 -2.512 -10.675 1.00 90.94 283 ALA A CA 1
ATOM 2138 C C . ALA A 1 283 ? -4.013 -2.356 -9.276 1.00 90.94 283 ALA A C 1
ATOM 2140 O O . ALA A 1 283 ? -3.796 -3.201 -8.408 1.00 90.94 283 ALA A O 1
ATOM 2141 N N . LEU A 1 284 ? -4.826 -1.313 -9.067 1.00 92.31 284 LEU A N 1
ATOM 2142 C CA . LEU A 1 284 ? -5.530 -1.086 -7.806 1.00 92.31 284 LEU A CA 1
ATOM 2143 C C . LEU A 1 284 ? -6.510 -2.226 -7.488 1.00 92.31 284 LEU A C 1
ATOM 2145 O O . LEU A 1 284 ? -6.494 -2.756 -6.377 1.00 92.31 284 LEU A O 1
ATOM 2149 N N . LEU A 1 285 ? -7.340 -2.636 -8.452 1.00 94.06 285 LEU A N 1
ATOM 2150 C CA . LEU A 1 285 ? -8.294 -3.737 -8.267 1.00 94.06 285 LEU A CA 1
ATOM 2151 C C . LEU A 1 285 ? -7.588 -5.061 -7.955 1.00 94.06 285 LEU A C 1
ATOM 2153 O O . LEU A 1 285 ? -7.985 -5.774 -7.029 1.00 94.06 285 LEU A O 1
ATOM 2157 N N . LEU A 1 286 ? -6.518 -5.375 -8.687 1.00 94.44 286 LEU A N 1
ATOM 2158 C CA . LEU A 1 286 ? -5.713 -6.566 -8.433 1.00 94.44 286 LEU A CA 1
ATOM 2159 C C . LEU A 1 286 ? -5.055 -6.505 -7.054 1.00 94.44 286 LEU A C 1
ATOM 2161 O O . LEU A 1 286 ? -5.074 -7.502 -6.337 1.00 94.44 286 LEU A O 1
ATOM 2165 N N . MET A 1 287 ? -4.555 -5.341 -6.637 1.00 92.19 287 MET A N 1
ATOM 2166 C CA . MET A 1 287 ? -3.968 -5.145 -5.311 1.00 92.19 287 MET A CA 1
ATOM 2167 C C . MET A 1 287 ? -4.985 -5.389 -4.187 1.00 92.19 287 MET A C 1
ATOM 2169 O O . MET A 1 287 ? -4.661 -6.058 -3.205 1.00 92.19 287 MET A O 1
ATOM 2173 N N . LEU A 1 288 ? -6.234 -4.935 -4.339 1.00 91.00 288 LEU A N 1
ATOM 2174 C CA . LEU A 1 288 ? -7.312 -5.268 -3.397 1.00 91.00 288 LEU A CA 1
ATOM 2175 C C . LEU A 1 288 ? -7.561 -6.784 -3.338 1.00 91.00 288 LEU A C 1
ATOM 2177 O O . LEU A 1 288 ? -7.739 -7.347 -2.253 1.00 91.00 288 LEU A O 1
ATOM 2181 N N . GLY A 1 289 ? -7.522 -7.456 -4.493 1.00 92.50 289 GLY A N 1
ATOM 2182 C CA . GLY A 1 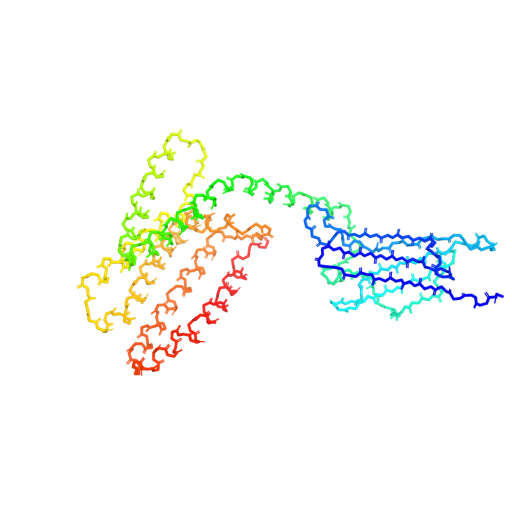289 ? -7.576 -8.916 -4.588 1.00 92.50 289 GLY A CA 1
ATOM 2183 C C . GLY A 1 289 ? -6.417 -9.598 -3.856 1.00 92.50 289 GLY A C 1
ATOM 2184 O O . GLY A 1 289 ? -6.643 -10.529 -3.081 1.00 92.50 289 GLY A O 1
ATOM 2185 N N . VAL A 1 290 ? -5.192 -9.092 -4.025 1.00 93.69 290 VAL A N 1
ATOM 2186 C CA . VAL A 1 290 ? -3.991 -9.575 -3.331 1.00 93.69 290 VAL A CA 1
ATOM 2187 C C . VAL A 1 290 ? -4.135 -9.421 -1.822 1.00 93.69 290 VAL A C 1
ATOM 2189 O O . VAL A 1 290 ? -3.895 -10.385 -1.101 1.00 93.69 290 VAL A O 1
ATOM 2192 N N . PHE A 1 291 ? -4.580 -8.266 -1.321 1.00 89.62 291 PHE A N 1
ATOM 2193 C CA . PHE A 1 291 ? -4.788 -8.078 0.118 1.00 89.62 291 PHE A CA 1
ATOM 2194 C C . PHE A 1 291 ? -5.846 -9.024 0.676 1.00 89.62 291 PHE A C 1
ATOM 2196 O O . PHE A 1 291 ? -5.664 -9.582 1.757 1.00 89.62 291 PHE A O 1
ATOM 2203 N N . ARG A 1 292 ? -6.931 -9.263 -0.067 1.00 89.12 292 ARG A N 1
ATOM 2204 C CA . ARG A 1 292 ? -7.946 -10.243 0.330 1.00 89.12 292 ARG A CA 1
ATOM 2205 C C . ARG A 1 292 ? -7.373 -11.662 0.383 1.00 89.12 292 ARG A C 1
ATOM 2207 O O . ARG A 1 292 ? -7.666 -12.380 1.333 1.00 89.12 292 ARG A O 1
ATOM 2214 N N . PHE A 1 293 ? -6.564 -12.052 -0.600 1.00 91.56 293 PHE A N 1
ATOM 2215 C CA . PHE A 1 293 ? -5.902 -13.360 -0.658 1.00 91.56 293 PHE A CA 1
ATOM 2216 C C . PHE A 1 293 ? -4.845 -13.545 0.444 1.00 91.56 293 PHE A C 1
ATOM 2218 O O . PHE A 1 293 ? -4.716 -14.628 1.017 1.00 91.56 293 PHE A O 1
ATOM 2225 N N . ALA A 1 294 ? -4.104 -12.483 0.755 1.00 91.69 294 ALA A N 1
ATOM 2226 C CA . ALA A 1 294 ? -3.004 -12.499 1.708 1.00 91.69 294 ALA A CA 1
ATOM 2227 C C . ALA A 1 294 ? -3.450 -12.504 3.174 1.00 91.69 294 ALA A C 1
ATOM 2229 O O . ALA A 1 294 ? -2.621 -12.762 4.043 1.00 91.69 294 ALA A O 1
ATOM 2230 N N . ARG A 1 295 ? -4.726 -12.234 3.475 1.00 86.50 295 ARG A N 1
ATOM 2231 C CA . ARG A 1 295 ? -5.236 -12.269 4.851 1.00 86.50 295 ARG A CA 1
ATOM 2232 C C . ARG A 1 295 ? -5.016 -13.645 5.478 1.00 86.50 295 ARG A C 1
ATOM 2234 O O . ARG A 1 295 ? -5.486 -14.661 4.961 1.00 86.50 295 ARG A O 1
ATOM 2241 N N . SER A 1 296 ? -4.311 -13.662 6.604 1.00 72.94 296 SER A N 1
ATOM 2242 C CA . SER A 1 296 ? -4.270 -14.821 7.492 1.00 72.94 296 SER A CA 1
ATOM 2243 C C . SER A 1 296 ? -5.515 -14.766 8.373 1.00 72.94 296 SER A C 1
ATOM 2245 O O . SER A 1 296 ? -5.731 -13.757 9.049 1.00 72.94 296 SER A O 1
ATOM 2247 N N . GLY A 1 297 ? -6.354 -15.800 8.278 1.00 55.81 297 GLY A N 1
ATOM 2248 C CA . GLY A 1 297 ? -7.512 -15.983 9.155 1.00 55.81 297 GLY A CA 1
ATOM 2249 C C . GLY A 1 297 ? -7.113 -16.279 10.591 1.00 55.81 297 GLY A C 1
ATOM 2250 O O . GLY A 1 297 ? -5.956 -16.714 10.798 1.00 55.81 297 GLY A O 1
#

Secondary structure (DSSP, 8-state):
---PPEEEEEEE-SSEEEEEEEETTEEEEEEEEE-SSTTB--PPEEEEEE-TTS-EEEEEEEEEETTEEEEEEEETTEEEEESSTT---S-TTTTTS-S--HHHHHHHHHHHHHHHHHHHHHHHHHHHHHHHHHHHHHHHHHHS-HHHHHHHHHHHHHHHHHHHTT-SS---TTHHHHHHHHHHHHHHHHHH---HHHHHHHHHHHHHHHHHHHHHHHHHSTTTTHHHHHGGG-TT--B-HHHHHHHHHHHHHHHHHHHHHHHHHS-HHHHHHIIIIIHHHHHHHHHHHHHHHHB--